Protein AF-A0A2W6MSL6-F1 (afdb_monomer_lite)

InterPro domains:
  IPR032774 WG containing repeat [PF14903] (29-53)
  IPR032774 WG containing repeat [PF14903] (94-129)
  IPR032774 WG containing repeat [PF14903] (130-149)
  IPR032774 WG containing repeat [PF14903] (200-225)

Structure (mmCIF, N/CA/C/O backbone):
data_AF-A0A2W6MSL6-F1
#
_entry.id   AF-A0A2W6MSL6-F1
#
loop_
_atom_site.group_PDB
_atom_site.id
_atom_site.type_symbol
_atom_site.label_atom_id
_atom_site.label_alt_id
_atom_site.label_comp_id
_atom_site.label_asym_id
_atom_site.label_entity_id
_atom_site.label_seq_id
_atom_site.pdbx_PDB_ins_code
_atom_site.Cartn_x
_atom_site.Cartn_y
_atom_site.Cartn_z
_atom_site.occupancy
_atom_site.B_iso_or_equiv
_atom_site.auth_seq_id
_atom_site.auth_comp_id
_atom_site.auth_asym_id
_atom_site.auth_atom_id
_atom_site.pdbx_PDB_model_num
ATOM 1 N N . MET A 1 1 ? 44.314 2.349 -48.828 1.00 38.53 1 MET A N 1
ATOM 2 C CA . MET A 1 1 ? 43.419 1.946 -47.722 1.00 38.53 1 MET A CA 1
ATOM 3 C C . MET A 1 1 ? 44.277 1.348 -46.620 1.00 38.53 1 MET A C 1
ATOM 5 O O . MET A 1 1 ? 44.877 0.304 -46.843 1.00 38.53 1 MET A O 1
ATOM 9 N N . LYS A 1 2 ? 44.428 2.028 -45.478 1.00 36.22 2 LYS A N 1
ATOM 10 C CA . LYS A 1 2 ? 44.975 1.387 -44.274 1.00 36.22 2 LYS A CA 1
ATOM 11 C C . LYS A 1 2 ? 43.852 0.509 -43.723 1.00 36.22 2 LYS A C 1
ATOM 13 O O . LYS A 1 2 ? 42.926 1.022 -43.120 1.00 36.22 2 LYS A O 1
ATOM 18 N N . ASN A 1 3 ? 43.886 -0.788 -44.016 1.00 45.38 3 ASN A N 1
ATOM 19 C CA . ASN A 1 3 ? 42.913 -1.739 -43.481 1.00 45.38 3 ASN A CA 1
ATOM 20 C C . ASN A 1 3 ? 43.287 -2.075 -42.035 1.00 45.38 3 ASN A C 1
ATOM 22 O O . ASN A 1 3 ? 43.918 -3.096 -41.766 1.00 45.38 3 ASN A O 1
ATOM 26 N N . THR A 1 4 ? 42.916 -1.217 -41.094 1.00 53.75 4 THR A N 1
ATOM 27 C CA . THR A 1 4 ? 42.919 -1.546 -39.668 1.00 53.75 4 THR A CA 1
ATOM 28 C C . THR A 1 4 ? 41.723 -2.458 -39.394 1.00 53.75 4 THR A C 1
ATOM 30 O O . THR A 1 4 ? 40.635 -2.005 -39.059 1.00 53.75 4 THR A O 1
ATOM 33 N N . LYS A 1 5 ? 41.898 -3.770 -39.604 1.00 57.94 5 LYS A N 1
ATOM 34 C CA . LYS A 1 5 ? 40.944 -4.780 -39.124 1.00 57.94 5 LYS A CA 1
ATOM 35 C C . LYS A 1 5 ? 41.207 -5.007 -37.636 1.00 57.94 5 LYS A C 1
ATOM 37 O O . LYS A 1 5 ? 42.288 -5.474 -37.283 1.00 57.94 5 LYS A O 1
ATOM 42 N N . LYS A 1 6 ? 40.236 -4.699 -36.775 1.00 65.94 6 LYS A N 1
ATOM 43 C CA . LYS A 1 6 ? 40.271 -5.083 -35.357 1.00 65.94 6 LYS A CA 1
ATOM 44 C C . LYS A 1 6 ? 39.304 -6.249 -35.163 1.00 65.94 6 LYS A C 1
ATOM 46 O O . LYS A 1 6 ? 38.121 -6.147 -35.484 1.00 65.94 6 LYS A O 1
ATOM 51 N N . GLU A 1 7 ? 39.830 -7.381 -34.707 1.00 63.12 7 GLU A N 1
ATOM 52 C CA . GLU A 1 7 ? 39.004 -8.528 -34.322 1.00 63.12 7 GLU A CA 1
ATOM 53 C C . GLU A 1 7 ? 38.168 -8.149 -33.097 1.00 63.12 7 GLU A C 1
ATOM 55 O O . GLU A 1 7 ? 38.680 -7.545 -32.150 1.00 63.12 7 GLU A O 1
ATOM 60 N N . LEU A 1 8 ? 36.876 -8.471 -33.136 1.00 60.91 8 LEU A N 1
ATOM 61 C CA . LEU A 1 8 ? 35.992 -8.347 -31.982 1.00 60.91 8 LEU A CA 1
ATOM 62 C C . LEU A 1 8 ? 36.130 -9.642 -31.174 1.00 60.91 8 LEU A C 1
ATOM 64 O O . LEU A 1 8 ? 35.838 -10.728 -31.681 1.00 60.91 8 LEU A O 1
ATOM 68 N N . ILE A 1 9 ? 36.682 -9.541 -29.962 1.00 53.41 9 ILE A N 1
ATOM 69 C CA . ILE A 1 9 ? 36.983 -10.698 -29.113 1.00 53.41 9 ILE A CA 1
ATOM 70 C C . ILE A 1 9 ? 35.791 -10.940 -28.191 1.00 53.41 9 ILE A C 1
ATOM 72 O O . ILE A 1 9 ? 35.601 -10.251 -27.193 1.00 53.41 9 ILE A O 1
ATOM 76 N N . PHE A 1 10 ? 35.021 -11.972 -28.515 1.00 54.78 10 PHE A N 1
ATOM 77 C CA . PHE A 1 10 ? 33.867 -12.406 -27.739 1.00 54.78 10 PHE A CA 1
ATOM 78 C C . PHE A 1 10 ? 34.301 -13.301 -26.569 1.00 54.78 10 PHE A C 1
ATOM 80 O O . PHE A 1 10 ? 34.868 -14.371 -26.792 1.00 54.78 10 PHE A O 1
ATOM 87 N N . THR A 1 11 ? 34.012 -12.915 -25.324 1.00 39.59 11 THR A N 1
ATOM 88 C CA . THR A 1 11 ? 34.187 -13.798 -24.162 1.00 39.59 11 THR A CA 1
ATOM 89 C C . THR A 1 11 ? 32.944 -14.681 -23.952 1.00 39.59 11 THR A C 1
ATOM 91 O O . THR A 1 11 ? 31.852 -14.200 -23.670 1.00 39.59 11 THR A O 1
ATOM 94 N N . ASP A 1 12 ? 33.165 -15.989 -24.116 1.00 37.84 12 ASP A N 1
ATOM 95 C CA . ASP A 1 12 ? 32.355 -17.170 -23.764 1.00 37.84 12 ASP A CA 1
ATOM 96 C C . ASP A 1 12 ? 31.084 -17.590 -24.549 1.00 37.84 12 ASP A C 1
ATOM 98 O O . ASP A 1 12 ? 29.952 -17.260 -24.220 1.00 37.84 12 ASP A O 1
ATOM 102 N N . ILE A 1 13 ? 31.322 -18.567 -25.444 1.00 43.16 13 ILE A N 1
ATOM 103 C CA . ILE A 1 13 ? 30.515 -19.775 -25.734 1.00 43.16 13 ILE A CA 1
ATOM 104 C C . ILE A 1 13 ? 29.205 -19.566 -26.542 1.00 43.16 13 ILE A C 1
ATOM 106 O O . ILE A 1 13 ? 28.184 -19.112 -26.039 1.00 43.16 13 ILE A O 1
ATOM 110 N N . LEU A 1 14 ? 29.236 -20.062 -27.798 1.00 42.94 14 LEU A N 1
ATOM 111 C CA . LEU A 1 14 ? 28.153 -20.233 -28.804 1.00 42.94 14 LEU A CA 1
ATOM 112 C C . LEU A 1 14 ? 27.998 -19.154 -29.902 1.00 42.94 14 LEU A C 1
ATOM 114 O O . LEU A 1 14 ? 26.934 -18.560 -30.088 1.00 42.94 14 LEU A O 1
ATOM 118 N N . ALA A 1 15 ? 29.027 -19.005 -30.739 1.00 50.75 15 ALA A N 1
ATOM 119 C CA . ALA A 1 15 ? 28.908 -19.043 -32.207 1.00 50.75 15 ALA A CA 1
ATOM 120 C C . ALA A 1 15 ? 30.323 -19.044 -32.807 1.00 50.75 15 ALA A C 1
ATOM 122 O O . ALA A 1 15 ? 31.031 -18.055 -32.675 1.00 50.75 15 ALA A O 1
ATOM 123 N N . GLY A 1 16 ? 30.742 -20.132 -33.459 1.00 58.69 16 GLY A N 1
ATOM 124 C CA . GLY A 1 16 ? 32.070 -20.273 -34.085 1.00 58.69 16 GLY A CA 1
ATOM 125 C C . GLY A 1 16 ? 32.264 -19.436 -35.355 1.00 58.69 16 GLY A C 1
ATOM 126 O O . GLY A 1 16 ? 32.791 -19.938 -36.337 1.00 58.69 16 GLY A O 1
ATOM 127 N N . VAL A 1 17 ? 31.766 -18.200 -35.369 1.00 64.06 17 VAL A N 1
ATOM 128 C CA . VAL A 1 17 ? 31.850 -17.261 -36.488 1.00 64.06 17 VAL A CA 1
ATOM 129 C C . VAL A 1 17 ? 32.470 -15.979 -35.956 1.00 64.06 17 VAL A C 1
ATOM 131 O O . VAL A 1 17 ? 31.874 -15.330 -35.094 1.00 64.06 17 VAL A O 1
ATOM 134 N N . LYS A 1 18 ? 33.643 -15.608 -36.473 1.00 69.88 18 LYS A N 1
ATOM 135 C CA . LYS A 1 18 ? 34.312 -14.364 -36.082 1.00 69.88 18 LYS A CA 1
ATOM 136 C C . LYS A 1 18 ? 33.720 -13.157 -36.802 1.00 69.88 18 LYS A C 1
ATOM 138 O O . LYS A 1 18 ? 33.275 -13.243 -37.952 1.00 69.88 18 LYS A O 1
ATOM 143 N N . TYR A 1 19 ? 33.753 -12.018 -36.123 1.00 73.75 19 TYR A N 1
ATOM 144 C CA . TYR A 1 19 ? 33.377 -10.723 -36.675 1.00 73.75 19 TYR A CA 1
ATOM 145 C C . TYR A 1 19 ? 34.531 -9.748 -36.485 1.00 73.75 19 TYR A C 1
ATOM 147 O O . TYR A 1 19 ? 35.275 -9.813 -35.506 1.00 73.75 19 TYR A O 1
ATOM 155 N N . PHE A 1 20 ? 34.670 -8.841 -37.439 1.00 75.25 20 PHE A N 1
ATOM 156 C CA . PHE A 1 20 ? 35.738 -7.858 -37.462 1.00 75.25 20 PHE A CA 1
ATOM 157 C C . PHE A 1 20 ? 35.138 -6.496 -37.751 1.00 75.25 20 PHE A C 1
ATOM 159 O O . PHE A 1 20 ? 34.255 -6.369 -38.608 1.00 75.25 20 PHE A O 1
ATOM 166 N N . THR A 1 21 ? 35.655 -5.476 -37.079 1.00 77.50 21 THR A N 1
ATOM 167 C CA . THR A 1 21 ? 35.431 -4.106 -37.523 1.00 77.50 21 THR A CA 1
ATOM 168 C C . THR A 1 21 ? 36.364 -3.804 -38.687 1.00 77.50 21 THR A C 1
ATOM 170 O O . THR A 1 21 ? 37.496 -4.297 -38.758 1.00 77.50 21 THR A O 1
ATOM 173 N N . PHE A 1 22 ? 35.878 -3.011 -39.633 1.00 81.50 22 PHE A N 1
ATOM 174 C CA . PHE A 1 22 ? 36.688 -2.464 -40.712 1.00 81.50 22 PHE A CA 1
ATOM 175 C C . PHE A 1 22 ? 36.356 -0.993 -40.901 1.00 81.50 22 PHE A C 1
ATOM 177 O O . PHE A 1 22 ? 35.220 -0.583 -40.680 1.00 81.50 22 PHE A O 1
ATOM 184 N N . GLU A 1 23 ? 37.348 -0.218 -41.313 1.00 84.56 23 GLU A N 1
ATOM 185 C CA . GLU A 1 23 ? 37.219 1.216 -41.542 1.00 84.56 23 GLU A CA 1
ATOM 186 C C . GLU A 1 23 ? 37.234 1.512 -43.048 1.00 84.56 23 GLU A C 1
ATOM 188 O O . GLU A 1 23 ? 38.083 1.000 -43.780 1.00 84.56 23 GLU A O 1
ATOM 193 N N . ASP A 1 24 ? 36.308 2.351 -43.510 1.00 83.94 24 ASP A N 1
ATOM 194 C CA . ASP A 1 24 ? 36.310 2.945 -44.846 1.00 83.94 24 ASP A CA 1
ATOM 195 C C . ASP A 1 24 ? 35.984 4.437 -44.728 1.00 83.94 24 ASP A C 1
ATOM 197 O O . ASP A 1 24 ? 34.962 4.821 -44.161 1.00 83.94 24 ASP A O 1
ATOM 201 N N . LYS A 1 25 ? 36.874 5.288 -45.251 1.00 86.69 25 LYS A N 1
ATOM 202 C CA . LYS A 1 25 ? 36.751 6.760 -45.224 1.00 86.69 25 LYS A CA 1
ATOM 203 C C . LYS A 1 25 ? 36.434 7.344 -43.833 1.00 86.69 25 LYS A C 1
ATOM 205 O O . LYS A 1 25 ? 35.653 8.285 -43.730 1.00 86.69 25 LYS A O 1
ATOM 210 N N . GLY A 1 26 ? 37.045 6.800 -42.778 1.00 80.75 26 GLY A N 1
ATOM 211 C CA . GLY A 1 26 ? 36.863 7.275 -41.401 1.00 80.75 26 GLY A CA 1
ATOM 212 C C . GLY A 1 26 ? 35.570 6.812 -40.727 1.00 80.75 26 GLY A C 1
ATOM 213 O O . GLY A 1 26 ? 35.306 7.220 -39.603 1.00 80.75 26 GLY A O 1
ATOM 214 N N . LYS A 1 27 ? 34.771 5.962 -41.385 1.00 79.62 27 LYS A N 1
ATOM 215 C CA . LYS A 1 27 ? 33.606 5.303 -40.789 1.00 79.62 27 LYS A CA 1
ATOM 216 C C . LYS A 1 27 ? 33.871 3.809 -40.639 1.00 79.62 27 LYS A C 1
ATOM 218 O O . LYS A 1 27 ? 34.529 3.190 -41.473 1.00 79.62 27 LYS A O 1
ATOM 223 N N . PHE A 1 28 ? 33.316 3.207 -39.602 1.00 79.75 28 PHE A N 1
ATOM 224 C CA . PHE A 1 28 ? 33.477 1.801 -39.281 1.00 79.75 28 PHE A CA 1
ATOM 225 C C . PHE A 1 28 ? 32.241 0.982 -39.650 1.00 79.75 28 PHE A C 1
ATOM 227 O O . PHE A 1 28 ? 31.101 1.420 -39.486 1.00 79.75 28 PHE A O 1
ATOM 234 N N . GLY A 1 29 ? 32.476 -0.228 -40.157 1.00 75.81 29 GLY A N 1
ATOM 235 C CA . GLY A 1 29 ? 31.478 -1.255 -40.443 1.00 75.81 29 GLY A CA 1
ATOM 236 C C . GLY A 1 29 ? 31.876 -2.601 -39.838 1.00 75.81 29 GLY A C 1
ATOM 237 O O . GLY A 1 29 ? 32.962 -2.747 -39.276 1.00 75.81 29 GLY A O 1
ATOM 238 N N . ILE A 1 30 ? 31.006 -3.605 -39.973 1.00 77.12 30 ILE A N 1
ATOM 239 C CA . ILE A 1 30 ? 31.271 -4.975 -39.508 1.00 77.12 30 ILE A CA 1
ATOM 240 C C . ILE A 1 30 ? 31.272 -5.931 -40.688 1.00 77.12 30 ILE A C 1
ATOM 242 O O . ILE A 1 30 ? 30.344 -5.941 -41.501 1.00 77.12 30 ILE A O 1
ATOM 246 N N . LEU A 1 31 ? 32.289 -6.782 -40.741 1.00 76.62 31 LEU A N 1
ATOM 247 C CA . LEU A 1 31 ? 32.348 -7.925 -41.638 1.00 76.62 31 LEU A CA 1
ATOM 248 C C . LEU A 1 31 ? 32.441 -9.227 -40.845 1.00 76.62 31 LEU A C 1
ATOM 250 O O . LEU A 1 31 ? 32.963 -9.276 -39.732 1.00 76.62 31 LEU A O 1
ATOM 254 N N . ARG A 1 32 ? 31.903 -10.285 -41.437 1.00 75.19 32 ARG A N 1
ATOM 255 C CA . ARG A 1 32 ? 32.046 -11.657 -40.958 1.00 75.19 32 ARG A CA 1
ATOM 256 C C . ARG A 1 32 ? 33.391 -12.231 -41.421 1.00 75.19 32 ARG A C 1
ATOM 258 O O . ARG A 1 32 ? 33.983 -11.722 -42.367 1.00 75.19 32 ARG A O 1
ATOM 265 N N . GLU A 1 33 ? 33.864 -13.291 -40.772 1.00 79.31 33 GLU A N 1
ATOM 266 C CA . GLU A 1 33 ? 35.108 -14.010 -41.102 1.00 79.31 33 GLU A CA 1
ATOM 267 C C . GLU A 1 33 ? 35.274 -14.376 -42.585 1.00 79.31 33 GLU A C 1
ATOM 269 O O . GLU A 1 33 ? 36.379 -14.326 -43.115 1.00 79.31 33 GLU A O 1
ATOM 274 N N . ASP A 1 34 ? 34.177 -14.638 -43.293 1.00 82.31 34 ASP A N 1
ATOM 275 C CA . ASP A 1 34 ? 34.160 -14.882 -44.740 1.00 82.31 34 ASP A CA 1
ATOM 276 C C . ASP A 1 34 ? 34.192 -13.594 -45.596 1.00 82.31 34 ASP A C 1
ATOM 278 O O . ASP A 1 34 ? 33.890 -13.622 -46.786 1.00 82.31 34 ASP A O 1
ATOM 282 N N . ASN A 1 35 ? 34.538 -12.451 -44.997 1.00 80.69 35 ASN A N 1
ATOM 283 C CA . ASN A 1 35 ? 34.531 -11.101 -45.571 1.00 80.69 35 ASN A CA 1
ATOM 284 C C . ASN A 1 35 ? 33.160 -10.592 -46.046 1.00 80.69 35 ASN A C 1
ATOM 286 O O . ASN A 1 35 ? 33.084 -9.553 -46.708 1.00 80.69 35 ASN A O 1
ATOM 290 N N . LYS A 1 36 ? 32.055 -11.255 -45.684 1.00 79.31 36 LYS A N 1
ATOM 291 C CA . LYS A 1 36 ? 30.721 -10.724 -45.967 1.00 79.31 36 LYS A CA 1
ATOM 292 C C . LYS A 1 36 ? 30.464 -9.493 -45.100 1.00 79.31 36 LYS A C 1
ATOM 294 O O . LYS A 1 36 ? 30.481 -9.583 -43.873 1.00 79.31 36 LYS A O 1
ATOM 299 N N . VAL A 1 37 ? 30.182 -8.356 -45.735 1.00 78.00 37 VAL A N 1
ATOM 300 C CA . VAL A 1 37 ? 29.773 -7.133 -45.033 1.00 78.00 37 VAL A CA 1
ATOM 301 C C . VAL A 1 37 ? 28.429 -7.385 -44.348 1.00 78.00 37 VAL A C 1
ATOM 303 O O . VAL A 1 37 ? 27.422 -7.650 -45.007 1.00 78.00 37 VAL A O 1
ATOM 306 N N . VAL A 1 38 ? 28.434 -7.318 -43.019 1.00 70.81 38 VAL A N 1
ATOM 307 C CA . VAL A 1 38 ? 27.250 -7.424 -42.156 1.00 70.81 38 VAL A CA 1
ATOM 308 C C . VAL A 1 38 ? 26.658 -6.034 -41.939 1.00 70.81 38 VAL A C 1
ATOM 310 O O . VAL A 1 38 ? 25.450 -5.848 -42.068 1.00 70.81 38 VAL A O 1
ATOM 313 N N . LEU A 1 39 ? 27.522 -5.047 -41.687 1.00 70.88 39 LEU A N 1
ATOM 314 C CA . LEU A 1 39 ? 27.173 -3.636 -41.563 1.00 70.88 39 LEU A CA 1
ATOM 315 C C . LEU A 1 39 ? 28.109 -2.793 -42.421 1.00 70.88 39 LEU A C 1
ATOM 317 O O . LEU A 1 39 ? 29.330 -2.928 -42.339 1.00 70.88 39 LEU A O 1
ATOM 321 N N . LYS A 1 40 ? 27.523 -1.924 -43.247 1.00 78.88 40 LYS A N 1
ATOM 322 C CA . LYS A 1 40 ? 28.274 -0.967 -44.065 1.00 78.88 40 LYS A CA 1
ATOM 323 C C . LYS A 1 40 ? 28.994 0.055 -43.168 1.00 78.88 40 LYS A C 1
ATOM 325 O O . LYS A 1 40 ? 28.481 0.346 -42.089 1.00 78.88 40 LYS A O 1
ATOM 330 N N . PRO A 1 41 ? 30.137 0.604 -43.611 1.00 78.44 41 PRO A N 1
ATOM 331 C CA . PRO A 1 41 ? 30.923 1.544 -42.827 1.00 78.44 41 PRO A CA 1
ATOM 332 C C . PRO A 1 41 ? 30.266 2.925 -42.817 1.00 78.44 41 PRO A C 1
ATOM 334 O O . PRO A 1 41 ? 30.468 3.729 -43.721 1.00 78.44 41 PRO A O 1
ATOM 337 N N . VAL A 1 42 ? 29.413 3.167 -41.822 1.00 78.88 42 VAL A N 1
ATOM 338 C CA . VAL A 1 42 ? 28.677 4.435 -41.649 1.00 78.88 42 VAL A CA 1
ATOM 339 C C . VAL A 1 42 ? 28.720 4.957 -40.209 1.00 78.88 42 VAL A C 1
ATOM 341 O O . VAL A 1 42 ? 28.117 5.985 -39.931 1.00 78.88 42 VAL A O 1
ATOM 344 N N . PHE A 1 43 ? 29.414 4.260 -39.306 1.00 71.75 43 PHE A N 1
ATOM 345 C CA . PHE A 1 43 ? 29.462 4.573 -37.876 1.00 71.75 43 PHE A CA 1
ATOM 346 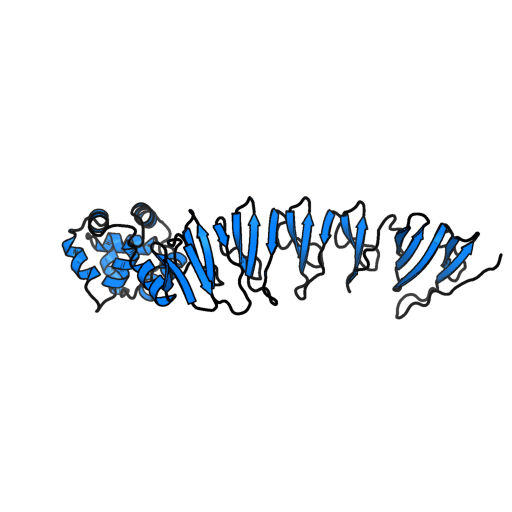C C . PHE A 1 43 ? 30.793 5.216 -37.490 1.00 71.75 43 PHE A C 1
ATOM 348 O O . PHE A 1 43 ? 31.820 4.887 -38.073 1.00 71.75 43 PHE A O 1
ATOM 355 N N . ASP A 1 44 ? 30.796 6.096 -36.499 1.00 73.19 44 ASP A N 1
ATOM 356 C CA . ASP A 1 44 ? 32.006 6.784 -36.036 1.00 73.19 44 ASP A CA 1
ATOM 357 C C . ASP A 1 44 ? 32.852 5.918 -35.111 1.00 73.19 44 ASP A C 1
ATOM 359 O O . ASP A 1 44 ? 34.079 5.964 -35.155 1.00 73.19 44 ASP A O 1
ATOM 363 N N . VAL A 1 45 ? 32.204 5.077 -34.303 1.00 72.50 45 VAL A N 1
ATOM 364 C CA . VAL A 1 45 ? 32.866 4.127 -33.402 1.00 72.50 45 VAL A CA 1
ATOM 365 C C . VAL A 1 45 ? 32.035 2.850 -33.313 1.00 72.50 45 VAL A C 1
ATOM 367 O O . VAL A 1 45 ? 30.808 2.909 -33.346 1.00 72.50 45 VAL A O 1
ATOM 370 N N . ILE A 1 46 ? 32.713 1.704 -33.190 1.00 69.06 46 ILE A N 1
ATOM 371 C CA . ILE A 1 46 ? 32.126 0.400 -32.855 1.00 69.06 46 ILE A CA 1
ATOM 372 C C . ILE A 1 46 ? 32.669 -0.044 -31.498 1.00 69.06 46 ILE A C 1
ATOM 374 O O . ILE A 1 46 ? 33.870 -0.301 -31.378 1.00 69.06 46 ILE A O 1
ATOM 378 N N . GLU A 1 47 ? 31.790 -0.192 -30.513 1.00 68.44 47 GLU A N 1
ATOM 379 C CA . GLU A 1 47 ? 32.097 -0.770 -29.206 1.00 68.44 47 GLU A CA 1
ATOM 380 C C . GLU A 1 47 ? 31.407 -2.135 -29.041 1.00 68.44 47 GLU A C 1
ATOM 382 O O . GLU A 1 47 ? 30.281 -2.368 -29.492 1.00 68.44 47 GLU A O 1
ATOM 387 N N . ASP A 1 48 ? 32.135 -3.081 -28.445 1.00 65.62 48 ASP A N 1
ATOM 388 C CA . ASP A 1 48 ? 31.693 -4.466 -28.264 1.00 65.62 48 ASP A CA 1
ATOM 389 C C . ASP A 1 48 ? 30.892 -4.597 -26.964 1.00 65.62 48 ASP A C 1
ATOM 391 O O . ASP A 1 48 ? 31.411 -4.309 -25.882 1.00 65.62 48 ASP A O 1
ATOM 395 N N . PHE A 1 49 ? 29.636 -5.046 -27.061 1.00 54.78 49 PHE A N 1
ATOM 396 C CA . PHE A 1 49 ? 28.760 -5.241 -25.911 1.00 54.78 49 PHE A CA 1
ATOM 397 C C . PHE A 1 49 ? 28.125 -6.635 -25.956 1.00 54.78 49 PHE A C 1
ATOM 399 O O . PHE A 1 49 ? 26.951 -6.808 -26.280 1.00 54.78 49 PHE A O 1
ATOM 406 N N . SER A 1 50 ? 28.890 -7.654 -25.556 1.00 56.50 50 SER A N 1
ATOM 407 C CA . SER A 1 50 ? 28.495 -9.074 -25.535 1.00 56.50 50 SER A CA 1
ATOM 408 C C . SER A 1 50 ? 28.260 -9.703 -26.922 1.00 56.50 50 SER A C 1
ATOM 410 O O . SER A 1 50 ? 27.977 -9.038 -27.908 1.00 56.50 50 SER A O 1
ATOM 412 N N . ILE A 1 51 ? 28.296 -11.039 -26.975 1.00 53.34 51 ILE A N 1
ATOM 413 C CA . ILE A 1 51 ? 28.356 -11.922 -28.168 1.00 53.34 51 ILE A CA 1
ATOM 414 C C . ILE A 1 51 ? 27.311 -11.638 -29.273 1.00 53.34 51 ILE A C 1
ATOM 416 O O . ILE A 1 51 ? 27.428 -12.138 -30.394 1.00 53.34 51 ILE A O 1
ATOM 420 N N . ASN A 1 52 ? 26.256 -10.874 -28.978 1.00 57.28 52 ASN A N 1
ATOM 421 C CA . ASN A 1 52 ? 25.127 -10.661 -29.882 1.00 57.28 52 ASN A CA 1
ATOM 422 C C . ASN A 1 52 ? 24.774 -9.197 -30.157 1.00 57.28 52 ASN A C 1
ATOM 424 O O . ASN A 1 52 ? 23.877 -8.998 -30.974 1.00 57.28 52 ASN A O 1
ATOM 428 N N . TYR A 1 53 ? 25.413 -8.215 -29.514 1.00 60.69 53 TYR A N 1
ATOM 429 C CA . TYR A 1 53 ? 25.102 -6.799 -29.713 1.00 60.69 53 TYR A CA 1
ATOM 430 C C . TYR A 1 53 ? 26.359 -5.972 -29.907 1.00 60.69 53 TYR A C 1
ATOM 432 O O . TYR A 1 53 ? 27.354 -6.134 -29.212 1.00 60.69 53 TYR A O 1
ATOM 440 N N . PHE A 1 54 ? 26.260 -5.041 -30.841 1.00 63.59 54 PHE A N 1
ATOM 441 C CA . PHE A 1 54 ? 27.255 -4.007 -31.040 1.00 63.59 54 PHE A CA 1
ATOM 442 C C . PHE A 1 54 ? 26.614 -2.665 -30.721 1.00 63.59 54 PHE A C 1
ATOM 444 O O . PHE A 1 54 ? 25.458 -2.443 -31.103 1.00 63.59 54 PHE A O 1
ATOM 451 N N . GLU A 1 55 ? 27.357 -1.822 -30.017 1.00 63.22 55 GLU A N 1
ATOM 452 C CA . GLU A 1 55 ? 27.008 -0.436 -29.751 1.00 63.22 55 GLU A CA 1
ATOM 453 C C . GLU A 1 55 ? 27.834 0.449 -30.680 1.00 63.22 55 GLU A C 1
ATOM 455 O O . GLU A 1 55 ? 29.033 0.240 -30.864 1.00 63.22 55 GLU A O 1
ATOM 460 N N . PHE A 1 56 ? 27.187 1.425 -31.302 1.00 69.88 56 PHE A N 1
ATOM 461 C CA . PHE A 1 56 ? 27.860 2.327 -32.222 1.00 69.88 56 PHE A CA 1
ATOM 462 C C . PHE A 1 56 ? 27.432 3.745 -31.987 1.00 69.88 56 PHE A C 1
ATOM 464 O O . PHE A 1 56 ? 26.246 3.974 -31.770 1.00 69.88 56 PHE A O 1
ATOM 471 N N . ASN A 1 57 ? 28.379 4.660 -32.137 1.00 63.59 57 ASN A N 1
ATOM 472 C CA . ASN A 1 57 ? 28.114 6.085 -32.137 1.00 63.59 57 ASN A CA 1
ATOM 473 C C . ASN A 1 57 ? 28.083 6.613 -33.582 1.00 63.59 57 ASN A C 1
ATOM 475 O O . ASN A 1 57 ? 28.869 6.153 -34.418 1.00 63.59 57 ASN A O 1
ATOM 479 N N . ASN A 1 58 ? 27.184 7.547 -33.883 1.00 60.91 58 ASN A N 1
ATOM 480 C CA . ASN A 1 58 ? 27.156 8.304 -35.138 1.00 60.91 58 ASN A CA 1
ATOM 481 C C . ASN A 1 58 ? 27.454 9.797 -34.870 1.00 60.91 58 ASN A C 1
ATOM 483 O O . ASN A 1 58 ? 27.516 10.225 -33.719 1.00 60.91 58 ASN A O 1
ATOM 487 N N . ASP A 1 59 ? 27.601 10.602 -35.927 1.00 58.09 59 ASP A N 1
ATOM 488 C CA . ASP A 1 59 ? 27.857 12.053 -35.846 1.00 58.09 59 ASP A CA 1
ATOM 489 C C . ASP A 1 59 ? 26.824 12.822 -34.982 1.00 58.09 59 ASP A C 1
ATOM 491 O O . ASP A 1 59 ? 27.090 13.942 -34.546 1.00 58.09 59 ASP A O 1
ATOM 495 N N . GLU A 1 60 ? 25.660 12.222 -34.702 1.00 57.53 60 GLU A N 1
ATOM 496 C CA . GLU A 1 60 ? 24.571 12.766 -33.878 1.00 57.53 60 GLU A CA 1
ATOM 497 C C . GLU A 1 60 ? 24.599 12.290 -32.407 1.00 57.53 60 GLU A C 1
ATOM 499 O O . GLU A 1 60 ? 23.666 12.565 -31.652 1.00 57.53 60 GLU A O 1
ATOM 504 N N . GLN A 1 61 ? 25.669 11.620 -31.960 1.00 53.16 61 GLN A N 1
ATOM 505 C CA . GLN A 1 61 ? 25.797 11.043 -30.610 1.00 53.16 61 GLN A CA 1
ATOM 506 C C . GLN A 1 61 ? 24.750 9.958 -30.281 1.00 53.16 61 GLN A C 1
ATOM 508 O O . GLN A 1 61 ? 24.387 9.749 -29.118 1.00 53.16 61 GLN A O 1
ATOM 513 N N . GLU A 1 62 ? 24.227 9.262 -31.292 1.00 52.62 62 GLU A N 1
ATOM 514 C CA . GLU A 1 62 ? 23.220 8.221 -31.106 1.00 52.62 62 GLU A CA 1
ATOM 515 C C . GLU A 1 62 ? 23.849 6.833 -30.956 1.00 52.62 62 GLU A C 1
ATOM 517 O O . GLU A 1 62 ? 24.539 6.349 -31.850 1.00 52.62 62 GLU A O 1
ATOM 522 N N . HIS A 1 63 ? 23.545 6.162 -29.843 1.00 56.94 63 HIS A N 1
ATOM 523 C CA . HIS A 1 63 ? 23.994 4.800 -29.554 1.00 56.94 63 HIS A CA 1
ATOM 524 C C . HIS A 1 63 ? 23.018 3.771 -30.143 1.00 56.94 63 HIS A C 1
ATOM 526 O O . HIS A 1 63 ? 21.886 3.677 -29.677 1.00 56.94 63 HIS A O 1
ATOM 532 N N . LEU A 1 64 ? 23.421 2.998 -31.156 1.00 56.66 64 LEU A N 1
ATOM 533 C CA . LEU A 1 64 ? 22.553 2.034 -31.860 1.00 56.66 64 LEU A CA 1
ATOM 534 C C . LEU A 1 64 ? 22.919 0.574 -31.562 1.00 56.66 64 LEU A C 1
ATOM 536 O O . LEU A 1 64 ? 24.086 0.206 -31.634 1.00 56.66 64 LEU A O 1
ATOM 540 N N . PHE A 1 65 ? 21.907 -0.272 -31.332 1.00 61.03 65 PHE A N 1
ATOM 541 C CA . PHE A 1 65 ? 22.068 -1.720 -31.147 1.00 61.03 65 PHE A CA 1
ATOM 542 C C . PHE A 1 65 ? 21.790 -2.539 -32.404 1.00 61.03 65 PHE A C 1
ATOM 544 O O . PHE A 1 65 ? 20.662 -2.560 -32.893 1.00 61.03 65 PHE A O 1
ATOM 551 N N . VAL A 1 66 ? 22.756 -3.346 -32.850 1.00 59.34 66 VAL A N 1
ATOM 552 C CA . VAL A 1 66 ? 22.520 -4.328 -33.925 1.00 59.34 66 VAL A CA 1
ATOM 553 C C . VAL A 1 66 ? 22.697 -5.751 -33.413 1.00 59.34 66 VAL A C 1
ATOM 555 O O . VAL A 1 66 ? 23.775 -6.116 -32.950 1.00 59.34 66 VAL A O 1
ATOM 558 N N . ASN A 1 67 ? 21.645 -6.568 -33.541 1.00 62.59 67 ASN A N 1
ATOM 559 C CA . ASN A 1 67 ? 21.721 -8.002 -33.277 1.00 62.59 67 ASN A CA 1
ATOM 560 C C . ASN A 1 67 ? 22.171 -8.755 -34.537 1.00 62.59 67 ASN A C 1
ATOM 562 O O . ASN A 1 67 ? 21.630 -8.518 -35.618 1.00 62.59 67 ASN A O 1
ATOM 566 N N . LYS A 1 68 ? 23.075 -9.736 -34.398 1.00 57.25 68 LYS A N 1
ATOM 567 C CA . LYS A 1 68 ? 23.558 -10.586 -35.510 1.00 57.25 68 LYS A CA 1
ATOM 568 C C . LYS A 1 68 ? 22.450 -11.258 -36.339 1.00 57.25 68 LYS A C 1
ATOM 570 O O . LYS A 1 68 ? 22.678 -11.608 -37.493 1.00 57.25 68 LYS A O 1
ATOM 575 N N . HIS A 1 69 ? 21.260 -11.435 -35.757 1.00 53.50 69 HIS A N 1
ATOM 576 C CA . HIS A 1 69 ? 20.103 -12.079 -36.389 1.00 53.50 69 HIS A CA 1
ATOM 577 C C . HIS A 1 69 ? 18.980 -11.114 -36.784 1.00 53.50 69 HIS A C 1
ATOM 579 O O . HIS A 1 69 ? 18.074 -11.515 -37.516 1.00 53.50 69 HIS A O 1
ATOM 585 N N . LYS A 1 70 ? 18.992 -9.864 -36.297 1.00 57.38 70 LYS A N 1
ATOM 586 C CA . LYS A 1 70 ? 17.925 -8.877 -36.532 1.00 57.38 70 LYS A CA 1
ATOM 587 C C . LYS A 1 70 ? 18.473 -7.448 -36.541 1.00 57.38 70 LYS A C 1
ATOM 589 O O . LYS A 1 70 ? 19.030 -6.975 -35.555 1.00 57.38 70 LYS A O 1
ATOM 594 N N . ASN A 1 71 ? 18.188 -6.726 -37.624 1.00 54.97 71 ASN A N 1
ATOM 595 C CA . ASN A 1 71 ? 18.395 -5.280 -37.707 1.00 54.97 71 ASN A CA 1
ATOM 596 C C . ASN A 1 71 ? 17.327 -4.551 -36.876 1.00 54.97 71 ASN A C 1
ATOM 598 O O . ASN A 1 71 ? 16.295 -4.140 -37.409 1.00 54.97 71 ASN A O 1
ATOM 602 N N . LEU A 1 72 ? 17.555 -4.407 -35.573 1.00 56.53 72 LEU A N 1
ATOM 603 C CA . LEU A 1 72 ? 16.766 -3.516 -34.726 1.00 56.53 72 LEU A CA 1
ATOM 604 C C . LEU A 1 72 ? 17.293 -2.092 -34.911 1.00 56.53 72 LEU A C 1
ATOM 606 O O . LEU A 1 72 ? 18.316 -1.722 -34.357 1.00 56.53 72 LEU A O 1
ATOM 610 N N . LYS A 1 73 ? 16.633 -1.299 -35.753 1.00 57.19 73 LYS A N 1
ATOM 611 C CA . LYS A 1 73 ? 17.038 0.093 -35.989 1.00 57.19 73 LYS A CA 1
ATOM 612 C C . LYS A 1 73 ? 16.480 1.004 -34.889 1.00 57.19 73 LYS A C 1
ATOM 614 O O . LYS A 1 73 ? 15.357 0.789 -34.435 1.00 57.19 73 LYS A O 1
ATOM 619 N N . ASN A 1 74 ? 17.244 2.034 -34.524 1.00 58.59 74 ASN A N 1
ATOM 620 C CA . ASN A 1 74 ? 16.830 3.165 -33.678 1.00 58.59 74 ASN A CA 1
ATOM 621 C C . ASN A 1 74 ? 16.555 2.825 -32.199 1.00 58.59 74 ASN A C 1
ATOM 623 O O . ASN A 1 74 ? 15.724 3.468 -31.558 1.00 58.59 74 ASN A O 1
ATOM 627 N N . LEU A 1 75 ? 17.221 1.804 -31.648 1.00 60.78 75 LEU A N 1
ATOM 628 C CA . LEU A 1 75 ? 17.173 1.520 -30.211 1.00 60.78 75 LEU A CA 1
ATOM 629 C C . LEU A 1 75 ? 18.378 2.156 -29.517 1.00 60.78 75 LEU A C 1
ATOM 631 O O . LEU A 1 75 ? 19.504 1.769 -29.812 1.00 60.78 75 LEU A O 1
ATOM 635 N N . TYR A 1 76 ? 18.116 3.067 -28.582 1.00 62.88 76 TYR A N 1
ATOM 636 C CA . TYR A 1 76 ? 19.134 3.788 -27.818 1.00 62.88 76 TYR A CA 1
ATOM 637 C C . TYR A 1 76 ? 19.470 3.050 -26.526 1.00 62.88 76 TYR A C 1
ATOM 639 O O . TYR A 1 76 ? 18.562 2.748 -25.747 1.00 62.88 76 TYR A O 1
ATOM 647 N N . TYR A 1 77 ? 20.748 2.769 -26.270 1.00 64.38 77 TYR A N 1
ATOM 648 C CA . TYR A 1 77 ? 21.167 2.201 -24.989 1.00 64.38 77 TYR A CA 1
ATOM 649 C C . TYR A 1 77 ? 21.158 3.238 -23.872 1.00 64.38 77 TYR A C 1
ATOM 651 O O . TYR A 1 77 ? 21.493 4.398 -24.074 1.00 64.38 77 TYR A O 1
ATOM 659 N N . GLU A 1 78 ? 20.808 2.794 -22.670 1.00 63.56 78 GLU A N 1
ATOM 660 C CA . GLU A 1 78 ? 20.775 3.628 -21.463 1.00 63.56 78 GLU A CA 1
ATOM 661 C C . GLU A 1 78 ? 21.776 3.136 -20.405 1.00 63.56 78 GLU A C 1
ATOM 663 O O . GLU A 1 78 ? 21.608 3.381 -19.210 1.00 63.56 78 GLU A O 1
ATOM 668 N N . GLY A 1 79 ? 22.793 2.364 -20.809 1.00 62.38 79 GLY A N 1
ATOM 669 C CA . GLY A 1 79 ? 23.844 1.897 -19.898 1.00 62.38 79 GLY A CA 1
ATOM 670 C C . GLY A 1 79 ? 23.405 0.816 -18.900 1.00 62.38 79 GLY A C 1
ATOM 671 O O . GLY A 1 79 ? 24.184 0.446 -18.024 1.00 62.38 79 GLY A O 1
ATOM 672 N N . LYS A 1 80 ? 22.164 0.309 -18.989 1.00 72.81 80 LYS A N 1
ATOM 673 C CA . LYS A 1 80 ? 21.612 -0.692 -18.060 1.00 72.81 80 LYS A CA 1
ATOM 674 C C . LYS A 1 80 ? 21.342 -2.028 -18.743 1.00 72.81 80 LYS A C 1
ATOM 676 O O . LYS A 1 80 ? 20.424 -2.157 -19.555 1.00 72.81 80 LYS A O 1
ATOM 681 N N . SER A 1 81 ? 22.079 -3.048 -18.324 1.00 77.12 81 SER A N 1
ATOM 682 C CA . SER A 1 81 ? 21.870 -4.440 -18.708 1.00 77.12 81 SER A CA 1
ATOM 683 C C . SER A 1 81 ? 21.352 -5.268 -17.529 1.00 77.12 81 SER A C 1
ATOM 685 O O . SER A 1 81 ? 21.628 -4.998 -16.359 1.00 77.12 81 SER A O 1
ATOM 687 N N . TYR A 1 82 ? 20.571 -6.294 -17.847 1.00 82.50 82 TYR A N 1
ATOM 688 C CA . TYR A 1 82 ? 20.106 -7.317 -16.920 1.00 82.50 82 TYR A CA 1
ATOM 689 C C . TYR A 1 82 ? 20.491 -8.687 -17.475 1.00 82.50 82 TYR A C 1
ATOM 691 O O . TYR A 1 82 ? 20.645 -8.858 -18.681 1.00 82.50 82 TYR A O 1
ATOM 699 N N . ASN A 1 83 ? 20.555 -9.711 -16.624 1.00 80.94 83 ASN A N 1
ATOM 700 C CA . ASN A 1 83 ? 20.855 -11.082 -17.060 1.00 80.94 83 ASN A CA 1
ATOM 701 C C . ASN A 1 83 ? 19.821 -11.689 -18.034 1.00 80.94 83 ASN A C 1
ATOM 703 O O . ASN A 1 83 ? 20.032 -12.789 -18.535 1.00 80.94 83 ASN A O 1
ATOM 707 N N . PHE A 1 84 ? 18.700 -11.006 -18.275 1.00 81.50 84 PHE A N 1
ATOM 708 C CA . PHE A 1 84 ? 17.646 -11.426 -19.194 1.00 81.50 84 PHE A CA 1
ATOM 709 C C . PHE A 1 84 ? 17.467 -10.482 -20.392 1.00 81.50 84 PHE A C 1
ATOM 711 O O . PHE A 1 84 ? 16.669 -10.790 -21.274 1.00 81.50 84 PHE A O 1
ATOM 718 N N . GLY A 1 85 ? 18.169 -9.348 -20.446 1.00 82.56 85 GLY A N 1
ATOM 719 C CA . GLY A 1 85 ? 18.003 -8.394 -21.536 1.00 82.56 85 GLY A CA 1
ATOM 720 C C . GLY A 1 85 ? 18.621 -7.024 -21.289 1.00 82.56 85 GLY A C 1
ATOM 721 O O . GLY A 1 85 ? 19.111 -6.723 -20.202 1.00 82.56 85 GLY A O 1
ATOM 722 N N . LEU A 1 86 ? 18.573 -6.182 -22.314 1.00 82.56 86 LEU A N 1
ATOM 723 C CA . LEU A 1 86 ? 19.138 -4.834 -22.322 1.00 82.56 86 LEU A CA 1
ATOM 724 C C . LEU A 1 86 ? 18.019 -3.792 -22.256 1.00 82.56 86 LEU A C 1
ATOM 726 O O . LEU A 1 86 ? 17.036 -3.898 -22.997 1.00 82.56 86 LEU A O 1
ATOM 730 N N . LEU A 1 87 ? 18.162 -2.794 -21.377 1.00 84.44 87 LEU A N 1
ATOM 731 C CA . LEU A 1 87 ? 17.283 -1.626 -21.358 1.00 84.44 87 LEU A CA 1
ATOM 732 C C . LEU A 1 87 ? 17.593 -0.763 -22.580 1.00 84.44 87 LEU A C 1
ATOM 734 O O . LEU A 1 87 ? 18.736 -0.360 -22.778 1.00 84.44 87 LEU A O 1
ATOM 738 N N . PHE A 1 88 ? 16.571 -0.445 -23.364 1.00 82.69 88 PHE A N 1
ATOM 739 C CA . PHE A 1 88 ? 16.696 0.460 -24.498 1.00 82.69 88 PHE A CA 1
ATOM 740 C C . PHE A 1 88 ? 15.622 1.544 -24.447 1.00 82.69 88 PHE A C 1
ATOM 742 O O . PHE A 1 88 ? 14.570 1.379 -23.821 1.00 82.69 88 PHE A O 1
ATOM 749 N N . ARG A 1 89 ? 15.866 2.639 -25.157 1.00 82.12 89 ARG A N 1
ATOM 750 C CA . ARG A 1 89 ? 14.924 3.727 -25.384 1.00 82.12 89 ARG A CA 1
ATOM 751 C C . ARG A 1 89 ? 14.585 3.804 -26.872 1.00 82.12 89 ARG A C 1
ATOM 753 O O . ARG A 1 89 ? 15.440 3.588 -27.719 1.00 82.12 89 ARG A O 1
ATOM 760 N N . LEU A 1 90 ? 13.328 4.082 -27.194 1.00 80.56 90 LEU A N 1
ATOM 761 C CA . LEU A 1 90 ? 12.817 4.331 -28.543 1.00 80.56 90 LEU A CA 1
ATOM 762 C C . LEU A 1 90 ? 11.742 5.413 -28.433 1.00 80.56 90 LEU A C 1
ATOM 764 O O . LEU A 1 90 ? 10.828 5.275 -27.621 1.00 80.56 90 LEU A O 1
ATOM 768 N N . ASN A 1 91 ? 11.840 6.490 -29.218 1.00 84.56 91 ASN A N 1
ATOM 769 C CA . ASN A 1 91 ? 10.895 7.619 -29.182 1.00 84.56 91 ASN A CA 1
ATOM 770 C C . ASN A 1 91 ? 10.638 8.145 -27.751 1.00 84.56 91 ASN A C 1
ATOM 772 O O . ASN A 1 91 ? 9.493 8.327 -27.334 1.00 84.56 91 ASN A O 1
ATOM 776 N N . SER A 1 92 ? 11.709 8.317 -26.967 1.00 85.94 92 SER A N 1
ATOM 777 C CA . SER A 1 92 ? 11.660 8.757 -25.559 1.00 85.94 92 SER A CA 1
ATOM 778 C C . SER A 1 92 ? 10.901 7.825 -24.601 1.00 85.94 92 SER A C 1
ATOM 780 O O . SER A 1 92 ? 10.504 8.234 -23.506 1.00 85.94 92 SER A O 1
ATOM 782 N N . LYS A 1 93 ? 10.691 6.562 -24.988 1.00 91.06 93 LYS A N 1
ATOM 783 C CA . LYS A 1 93 ? 10.071 5.529 -24.155 1.00 91.06 93 LYS A CA 1
ATOM 784 C C . LYS A 1 93 ? 11.009 4.338 -23.971 1.00 91.06 93 LYS A C 1
ATOM 786 O O . LYS A 1 93 ? 11.714 3.948 -24.892 1.00 91.06 93 LYS A O 1
ATOM 791 N N . PHE A 1 94 ? 10.994 3.746 -22.787 1.00 91.19 94 PHE A N 1
ATOM 792 C CA . PHE A 1 94 ? 11.891 2.680 -22.356 1.00 91.19 94 PHE A CA 1
ATOM 793 C C . PHE A 1 94 ? 11.253 1.304 -22.508 1.00 91.19 94 PHE A C 1
ATOM 795 O O . PHE A 1 94 ? 10.088 1.116 -22.137 1.00 91.19 94 PHE A O 1
ATOM 802 N N . GLY A 1 95 ? 12.036 0.349 -23.006 1.00 91.88 95 GLY A N 1
ATOM 803 C CA . GLY A 1 95 ? 11.701 -1.065 -23.148 1.00 91.88 95 GLY A CA 1
ATOM 804 C C . GLY A 1 95 ? 12.899 -1.965 -22.836 1.00 91.88 95 GLY A C 1
ATOM 805 O O . GLY A 1 95 ? 13.988 -1.486 -22.531 1.00 91.88 95 GLY A O 1
ATOM 806 N N . ILE A 1 96 ? 12.696 -3.281 -22.897 1.00 88.94 96 ILE A N 1
ATOM 807 C CA . ILE A 1 96 ? 13.756 -4.279 -22.698 1.00 88.94 96 ILE A CA 1
ATOM 808 C C . ILE A 1 96 ? 13.712 -5.295 -23.825 1.00 88.94 96 ILE A C 1
ATOM 810 O O . ILE A 1 96 ? 12.643 -5.811 -24.160 1.00 88.94 96 ILE A O 1
ATOM 814 N N . VAL A 1 97 ? 14.876 -5.588 -24.393 1.00 84.75 97 VAL A N 1
ATOM 815 C CA . VAL A 1 97 ? 15.067 -6.592 -25.440 1.00 84.75 97 VAL A CA 1
ATOM 816 C C . VAL A 1 97 ? 15.905 -7.750 -24.898 1.00 84.75 97 VAL A C 1
ATOM 818 O O . VAL A 1 97 ? 16.852 -7.529 -24.148 1.00 84.75 97 VAL A O 1
ATOM 821 N N . ASP A 1 98 ? 15.547 -8.986 -25.241 1.00 81.38 98 ASP A N 1
ATOM 822 C CA . ASP A 1 98 ? 16.335 -10.171 -24.897 1.00 81.38 98 ASP A CA 1
ATOM 823 C C . ASP A 1 98 ? 17.647 -10.223 -25.698 1.00 81.38 98 ASP A C 1
ATOM 825 O O . ASP A 1 98 ? 17.877 -9.437 -26.620 1.00 81.38 98 ASP A O 1
ATOM 829 N N . PHE A 1 99 ? 18.510 -11.201 -25.415 1.00 73.69 99 PHE A N 1
ATOM 830 C CA . PHE A 1 99 ? 19.782 -11.295 -26.134 1.00 73.69 99 PHE A CA 1
ATOM 831 C C . PHE A 1 99 ? 19.671 -11.763 -27.606 1.00 73.69 99 PHE A C 1
ATOM 833 O O . PHE A 1 99 ? 20.665 -11.811 -28.332 1.00 73.69 99 PHE A O 1
ATOM 840 N N . LYS A 1 100 ? 18.463 -12.115 -28.061 1.00 70.38 100 LYS A N 1
ATOM 841 C CA . LYS A 1 100 ? 18.132 -12.562 -29.424 1.00 70.38 100 LYS A CA 1
ATOM 842 C C . LYS A 1 100 ? 17.421 -11.475 -30.247 1.00 70.38 100 LYS A C 1
ATOM 844 O O . LYS A 1 100 ? 17.047 -11.729 -31.392 1.00 70.38 100 LYS A O 1
ATOM 849 N N . GLY A 1 101 ? 17.211 -10.286 -29.685 1.00 69.56 101 GLY A N 1
ATOM 850 C CA . GLY A 1 101 ? 16.542 -9.173 -30.354 1.00 69.56 101 GLY A CA 1
ATOM 851 C C . GLY A 1 101 ? 15.017 -9.200 -30.239 1.00 69.56 101 GLY A C 1
ATOM 852 O O . GLY A 1 101 ? 14.332 -8.518 -30.999 1.00 69.56 101 GLY A O 1
ATOM 853 N N . ASN A 1 102 ? 14.451 -10.003 -29.339 1.00 80.56 102 ASN A N 1
ATOM 854 C CA . ASN A 1 102 ? 13.015 -10.022 -29.085 1.00 80.56 102 ASN A CA 1
ATOM 855 C C . ASN A 1 102 ? 12.670 -9.037 -27.970 1.00 80.56 102 ASN A C 1
ATOM 857 O O . ASN A 1 102 ? 13.267 -9.055 -26.897 1.00 80.56 102 ASN A O 1
ATOM 861 N N . VAL A 1 103 ? 11.680 -8.183 -28.214 1.00 85.62 103 VAL A N 1
ATOM 862 C CA . VAL A 1 103 ? 11.198 -7.229 -27.212 1.00 85.62 103 VAL A CA 1
ATOM 863 C C . VAL A 1 103 ? 10.485 -7.994 -26.092 1.00 85.62 103 VAL A C 1
ATOM 865 O O . VAL A 1 103 ? 9.410 -8.546 -26.315 1.00 85.62 103 VAL A O 1
ATOM 868 N N . ILE A 1 104 ? 11.074 -8.004 -24.895 1.00 92.69 104 ILE A N 1
ATOM 869 C CA . ILE A 1 104 ? 10.460 -8.529 -23.666 1.00 92.69 104 ILE A CA 1
ATOM 870 C C . ILE A 1 104 ? 9.487 -7.488 -23.112 1.00 92.69 104 ILE A C 1
ATOM 872 O O . ILE A 1 104 ? 8.328 -7.785 -22.839 1.00 92.69 104 ILE A O 1
ATOM 876 N N . ILE A 1 105 ? 9.954 -6.244 -22.980 1.00 95.44 105 ILE A N 1
ATOM 877 C CA . ILE A 1 105 ? 9.170 -5.123 -22.458 1.00 95.44 105 ILE A CA 1
ATOM 878 C C . ILE A 1 105 ? 9.066 -4.072 -23.551 1.00 95.44 105 ILE A C 1
ATOM 880 O O . ILE A 1 105 ? 10.075 -3.545 -24.017 1.00 95.44 105 ILE A O 1
ATOM 884 N N . LYS A 1 106 ? 7.836 -3.763 -23.969 1.00 93.69 106 LYS A N 1
ATOM 885 C CA . LYS A 1 106 ? 7.585 -2.777 -25.026 1.00 93.69 106 LYS A CA 1
ATOM 886 C C . LYS A 1 106 ? 8.031 -1.372 -24.591 1.00 93.69 106 LYS A C 1
ATOM 888 O O . LYS A 1 106 ? 7.807 -1.021 -23.430 1.00 93.69 106 LYS A O 1
ATOM 893 N N . PRO A 1 107 ? 8.573 -0.549 -25.509 1.00 91.94 107 PRO A N 1
ATOM 894 C CA . PRO A 1 107 ? 8.992 0.816 -25.223 1.00 91.94 107 PRO A CA 1
ATOM 895 C C . PRO A 1 107 ? 7.786 1.753 -25.110 1.00 91.94 107 PRO A C 1
ATOM 897 O O . PRO A 1 107 ? 7.499 2.544 -26.001 1.00 91.94 107 PRO A O 1
ATOM 900 N N . ILE A 1 108 ? 7.024 1.621 -24.025 1.00 95.88 108 ILE A N 1
ATOM 901 C CA . ILE A 1 108 ? 5.812 2.418 -23.760 1.00 95.88 108 ILE A CA 1
ATOM 902 C C . ILE A 1 108 ? 5.910 3.239 -22.470 1.00 95.88 108 ILE A C 1
ATOM 904 O O . ILE A 1 108 ? 5.035 4.060 -22.191 1.00 95.88 108 ILE A O 1
ATOM 908 N N . TYR A 1 109 ? 6.964 3.030 -21.685 1.00 97.00 109 TYR A N 1
ATOM 909 C CA . TYR A 1 109 ? 7.166 3.662 -20.386 1.00 97.00 109 TYR A CA 1
ATOM 910 C C . TYR A 1 109 ? 8.038 4.901 -20.530 1.00 97.00 109 TYR A C 1
ATOM 912 O O . TYR A 1 109 ? 9.028 4.872 -21.243 1.00 97.00 109 TYR A O 1
ATOM 920 N N . THR A 1 110 ? 7.721 5.993 -19.842 1.00 96.31 110 THR A N 1
ATOM 921 C CA . THR A 1 110 ? 8.626 7.157 -19.771 1.00 96.31 110 THR A CA 1
ATOM 922 C C . THR A 1 110 ? 9.765 6.938 -18.781 1.00 96.31 110 THR A C 1
ATOM 924 O O . THR A 1 110 ? 10.704 7.722 -18.753 1.00 96.31 110 THR A O 1
ATOM 927 N N . TYR A 1 111 ? 9.672 5.901 -17.945 1.00 95.38 111 TYR A N 1
ATOM 928 C CA . TYR A 1 111 ? 10.706 5.526 -16.991 1.00 95.38 111 TYR A CA 1
ATOM 929 C C . TYR A 1 111 ? 10.543 4.063 -16.568 1.00 95.38 111 TYR A C 1
ATOM 931 O O . TYR A 1 111 ? 9.421 3.635 -16.284 1.00 95.38 111 TYR A O 1
ATOM 939 N N . ILE A 1 112 ? 11.655 3.329 -16.477 1.00 96.12 112 ILE A N 1
ATOM 940 C CA . ILE A 1 112 ? 11.744 1.999 -15.858 1.00 96.12 112 ILE A CA 1
ATOM 941 C C . ILE A 1 112 ? 12.890 2.046 -14.840 1.00 96.12 112 ILE A C 1
ATOM 943 O O . ILE A 1 112 ? 14.045 2.277 -15.202 1.00 96.12 112 ILE A O 1
ATOM 947 N N . HIS A 1 113 ? 12.577 1.850 -13.560 1.00 94.94 113 HIS A N 1
ATOM 948 C CA . HIS A 1 113 ? 13.592 1.700 -12.521 1.00 94.94 113 HIS A CA 1
ATOM 949 C C . HIS A 1 113 ? 14.254 0.316 -12.613 1.00 94.94 113 HIS A C 1
ATOM 951 O O . HIS A 1 113 ? 13.680 -0.628 -13.150 1.00 94.94 113 HIS A O 1
ATOM 957 N N . SER A 1 114 ? 15.448 0.165 -12.039 1.00 92.88 114 SER A N 1
ATOM 958 C CA . SER A 1 114 ? 16.085 -1.146 -11.886 1.00 92.88 114 SER A CA 1
ATOM 959 C C . SER A 1 114 ? 15.181 -2.139 -11.154 1.00 92.88 114 SER A C 1
ATOM 961 O O . SER A 1 114 ? 14.532 -1.772 -10.170 1.00 92.88 114 SER A O 1
ATOM 963 N N . PHE A 1 115 ? 15.182 -3.389 -11.624 1.00 93.25 115 PHE A N 1
ATOM 964 C CA . PHE A 1 115 ? 14.481 -4.494 -10.975 1.00 93.25 115 PHE A CA 1
ATOM 965 C C . PHE A 1 115 ? 15.084 -4.779 -9.599 1.00 93.25 115 PHE A C 1
ATOM 967 O O . PHE A 1 115 ? 16.303 -4.887 -9.465 1.00 93.25 115 PHE A O 1
ATOM 974 N N . ASN A 1 116 ? 14.229 -4.919 -8.590 1.00 90.62 116 ASN A N 1
ATOM 975 C CA . ASN A 1 116 ? 14.633 -5.315 -7.244 1.00 90.62 116 ASN A CA 1
ATOM 976 C C . ASN A 1 116 ? 14.885 -6.838 -7.147 1.00 90.62 116 ASN A C 1
ATOM 978 O O . ASN A 1 116 ? 14.731 -7.579 -8.123 1.00 90.62 116 ASN A O 1
ATOM 982 N N . ASN A 1 117 ? 15.240 -7.315 -5.950 1.00 88.12 117 ASN A N 1
ATOM 983 C CA . ASN A 1 117 ? 15.511 -8.737 -5.695 1.00 88.12 117 ASN A CA 1
ATOM 984 C C . ASN A 1 117 ? 14.294 -9.650 -5.940 1.00 88.12 117 ASN A C 1
ATOM 986 O O . ASN A 1 117 ? 14.476 -10.815 -6.284 1.00 88.12 117 ASN A O 1
ATOM 990 N N . ASP A 1 118 ? 13.073 -9.116 -5.844 1.00 88.38 118 ASP A N 1
ATOM 991 C CA . ASP A 1 118 ? 11.828 -9.835 -6.151 1.00 88.38 118 ASP A CA 1
ATOM 992 C C . ASP A 1 118 ? 11.497 -9.827 -7.657 1.00 88.38 118 ASP A C 1
ATOM 994 O O . ASP A 1 118 ? 10.492 -10.386 -8.096 1.00 88.38 118 ASP A O 1
ATOM 998 N N . GLY A 1 119 ? 12.343 -9.199 -8.480 1.00 93.06 119 GLY A N 1
ATOM 999 C CA . GLY A 1 119 ? 12.156 -9.104 -9.922 1.00 93.06 119 GLY A CA 1
ATOM 1000 C C . GLY A 1 119 ? 11.053 -8.139 -10.342 1.00 93.06 119 GLY A C 1
ATOM 1001 O O . GLY A 1 119 ? 10.462 -8.327 -11.407 1.00 93.06 119 GLY A O 1
ATOM 1002 N N . LEU A 1 120 ? 10.809 -7.104 -9.538 1.00 94.94 120 LEU A N 1
ATOM 1003 C CA . LEU A 1 120 ? 9.846 -6.041 -9.800 1.00 94.94 120 LEU A CA 1
ATOM 1004 C C . LEU A 1 120 ? 10.554 -4.731 -10.141 1.00 94.94 120 LEU A C 1
ATOM 1006 O O . LEU A 1 120 ? 11.531 -4.362 -9.489 1.00 94.94 120 LEU A O 1
ATOM 1010 N N . ALA A 1 121 ? 10.031 -4.006 -11.124 1.00 96.19 121 ALA A N 1
ATOM 1011 C CA . ALA A 1 121 ? 10.487 -2.673 -11.497 1.00 96.19 121 ALA A CA 1
ATOM 1012 C C . ALA A 1 121 ? 9.349 -1.661 -11.359 1.00 96.19 121 ALA A C 1
ATOM 1014 O O . ALA A 1 121 ? 8.248 -1.880 -11.868 1.00 96.19 121 ALA A O 1
ATOM 1015 N N . PHE A 1 122 ? 9.639 -0.536 -10.703 1.00 97.38 122 PHE A N 1
ATOM 1016 C CA . PHE A 1 122 ? 8.775 0.641 -10.731 1.00 97.38 122 PHE A CA 1
ATOM 1017 C C . PHE A 1 122 ? 8.805 1.256 -12.131 1.00 97.38 122 PHE A C 1
ATOM 1019 O O . PHE A 1 122 ? 9.881 1.460 -12.701 1.00 97.38 122 PHE A O 1
ATOM 1026 N N . VAL A 1 123 ? 7.637 1.586 -12.672 1.00 98.31 123 VAL A N 1
ATOM 1027 C CA . VAL A 1 123 ? 7.508 2.183 -14.003 1.00 98.31 123 VAL A CA 1
ATOM 1028 C C . VAL A 1 123 ? 6.636 3.423 -13.982 1.00 98.31 123 VAL A C 1
ATOM 1030 O O . VAL A 1 123 ? 5.704 3.527 -13.184 1.00 98.31 123 VAL A O 1
ATOM 1033 N N . ARG A 1 124 ? 6.909 4.352 -14.903 1.00 98.19 124 ARG A N 1
ATOM 1034 C CA . ARG A 1 124 ? 6.013 5.475 -15.203 1.00 98.19 124 ARG A CA 1
ATOM 1035 C C . ARG A 1 124 ? 5.515 5.408 -16.636 1.00 98.19 124 ARG A C 1
ATOM 1037 O O . ARG A 1 124 ? 6.286 5.158 -17.563 1.00 98.19 124 ARG A O 1
ATOM 1044 N N . LYS A 1 125 ? 4.226 5.681 -16.808 1.00 97.19 125 LYS A N 1
ATOM 1045 C CA . LYS A 1 125 ? 3.561 5.855 -18.097 1.00 97.19 125 LYS A CA 1
ATOM 1046 C C . LYS A 1 125 ? 2.539 6.977 -17.945 1.00 97.19 125 LYS A C 1
ATOM 1048 O O . LYS A 1 125 ? 1.738 6.952 -17.021 1.00 97.19 125 LYS A O 1
ATOM 1053 N N . ASP A 1 126 ? 2.604 7.969 -18.829 1.00 93.62 126 ASP A N 1
ATOM 1054 C CA . ASP A 1 126 ? 1.638 9.074 -18.908 1.00 93.62 126 ASP A CA 1
ATOM 1055 C C . ASP A 1 126 ? 1.387 9.769 -17.551 1.00 93.62 126 ASP A C 1
ATOM 1057 O O . ASP A 1 126 ? 0.256 10.005 -17.145 1.00 93.62 126 ASP A O 1
ATOM 1061 N N . LYS A 1 127 ? 2.480 10.076 -16.831 1.00 93.69 127 LYS A N 1
ATOM 1062 C CA . LYS A 1 127 ? 2.521 10.667 -15.471 1.00 93.69 127 LYS A CA 1
ATOM 1063 C C . LYS A 1 127 ? 1.986 9.787 -14.334 1.00 93.69 127 LYS A C 1
ATOM 1065 O O . LYS A 1 127 ? 2.169 10.151 -13.179 1.00 93.69 127 LYS A O 1
ATOM 1070 N N . LYS A 1 128 ? 1.409 8.626 -14.634 1.00 98.31 128 LYS A N 1
ATOM 1071 C CA . LYS A 1 128 ? 1.027 7.620 -13.641 1.00 98.31 128 LYS A CA 1
ATOM 1072 C C . LYS A 1 128 ? 2.144 6.602 -13.440 1.00 98.31 128 LYS A C 1
ATOM 1074 O O . LYS A 1 128 ? 3.050 6.468 -14.270 1.00 98.31 128 LYS A O 1
ATOM 1079 N N . CYS A 1 129 ? 2.090 5.882 -12.331 1.00 98.31 129 CYS A N 1
ATOM 1080 C CA . CYS A 1 129 ? 3.074 4.879 -11.963 1.00 98.31 129 CYS A CA 1
ATOM 1081 C C . CYS A 1 129 ? 2.446 3.571 -11.480 1.00 98.31 129 CYS A C 1
ATOM 1083 O O . CYS A 1 129 ? 1.273 3.518 -11.110 1.00 98.31 129 CYS A O 1
ATOM 1085 N N . GLY A 1 130 ? 3.251 2.515 -11.542 1.00 98.25 130 GLY A N 1
ATOM 1086 C CA . GLY A 1 130 ? 2.905 1.155 -11.148 1.00 98.25 130 GLY A CA 1
ATOM 1087 C C . GLY A 1 130 ? 4.154 0.274 -11.124 1.00 98.25 130 GLY A C 1
ATOM 1088 O O . GLY A 1 130 ? 5.280 0.778 -11.155 1.00 98.25 130 GLY A O 1
ATOM 1089 N N . TYR A 1 131 ? 3.957 -1.041 -11.106 1.00 98.12 131 TYR A N 1
ATOM 1090 C CA . TYR A 1 131 ? 5.039 -2.025 -11.075 1.00 98.12 131 TYR A CA 1
ATOM 1091 C C . TYR A 1 131 ? 4.836 -3.091 -12.140 1.00 98.12 131 TYR A C 1
ATOM 1093 O O . TYR A 1 131 ? 3.716 -3.557 -12.358 1.00 98.12 131 TYR A O 1
ATOM 1101 N N . ILE A 1 132 ? 5.936 -3.516 -12.751 1.00 98.19 132 ILE A N 1
ATOM 1102 C CA . ILE A 1 132 ? 5.981 -4.650 -13.674 1.00 98.19 132 ILE A CA 1
ATOM 1103 C C . ILE A 1 132 ? 6.976 -5.700 -13.190 1.00 98.19 132 ILE A C 1
ATOM 1105 O O . ILE A 1 132 ? 7.911 -5.381 -12.455 1.00 98.19 132 ILE A O 1
ATOM 1109 N N . ASN A 1 133 ? 6.810 -6.944 -13.630 1.00 97.00 133 ASN A N 1
ATOM 1110 C CA . ASN A 1 133 ? 7.823 -7.982 -13.449 1.00 97.00 133 ASN A CA 1
ATOM 1111 C C . ASN A 1 133 ? 8.808 -8.044 -14.635 1.00 97.00 133 ASN A C 1
ATOM 1113 O O . ASN A 1 133 ? 8.676 -7.313 -15.618 1.00 97.00 133 ASN A O 1
ATOM 1117 N N . LYS A 1 134 ? 9.800 -8.943 -14.564 1.00 96.12 134 LYS A N 1
ATOM 1118 C CA . LYS A 1 134 ? 10.826 -9.138 -15.614 1.00 96.12 134 LYS A CA 1
ATOM 1119 C C . LYS A 1 134 ? 10.267 -9.521 -16.993 1.00 96.12 134 LYS A C 1
ATOM 1121 O O . LYS A 1 134 ? 10.960 -9.345 -17.987 1.00 96.12 134 LYS A O 1
ATOM 1126 N N . LYS A 1 135 ? 9.033 -10.034 -17.065 1.00 95.94 135 LYS A N 1
ATOM 1127 C CA . LYS A 1 135 ? 8.330 -10.346 -18.323 1.00 95.94 135 LYS A CA 1
ATOM 1128 C C . LYS A 1 135 ? 7.534 -9.154 -18.870 1.00 95.94 135 LYS A C 1
ATOM 1130 O O . LYS A 1 135 ? 6.914 -9.273 -19.918 1.00 95.94 135 LYS A O 1
ATOM 1135 N N . GLY A 1 136 ? 7.518 -8.024 -18.161 1.00 95.50 136 GLY A N 1
ATOM 1136 C CA . GLY A 1 136 ? 6.709 -6.856 -18.506 1.00 95.50 136 GLY A CA 1
ATOM 1137 C C . GLY A 1 136 ? 5.246 -6.949 -18.083 1.00 95.50 136 GLY A C 1
ATOM 1138 O O . GLY A 1 136 ? 4.464 -6.073 -18.449 1.00 95.50 136 GLY A O 1
ATOM 1139 N N . GLU A 1 137 ? 4.864 -7.981 -17.327 1.00 97.69 137 GLU A N 1
ATOM 1140 C CA . GLU A 1 137 ? 3.503 -8.126 -16.814 1.00 97.69 137 GLU A CA 1
ATOM 1141 C C . GLU A 1 137 ? 3.271 -7.086 -15.715 1.00 97.69 137 GLU A C 1
ATOM 1143 O O . GLU A 1 137 ? 4.104 -6.918 -14.821 1.00 97.69 137 GLU A O 1
ATOM 1148 N N . VAL A 1 138 ? 2.141 -6.384 -15.785 1.00 97.88 138 VAL A N 1
ATOM 1149 C CA . VAL A 1 138 ? 1.759 -5.357 -14.811 1.00 97.88 138 VAL A CA 1
ATOM 1150 C C . VAL A 1 138 ? 1.311 -6.033 -13.517 1.00 97.88 138 VAL A C 1
ATOM 1152 O O . VAL A 1 138 ? 0.277 -6.693 -13.485 1.00 97.88 138 VAL A O 1
ATOM 1155 N N . ILE A 1 139 ? 2.091 -5.847 -12.454 1.00 97.75 139 ILE A N 1
ATOM 1156 C CA . ILE A 1 139 ? 1.813 -6.354 -11.103 1.00 97.75 139 ILE A CA 1
ATOM 1157 C C . ILE A 1 139 ? 0.996 -5.337 -10.307 1.00 97.75 139 ILE A C 1
ATOM 1159 O O . ILE A 1 139 ? 0.064 -5.704 -9.599 1.00 97.75 139 ILE A O 1
ATOM 1163 N N . VAL A 1 140 ? 1.306 -4.049 -10.475 1.00 97.56 140 VAL A N 1
ATOM 1164 C CA . VAL A 1 140 ? 0.523 -2.937 -9.924 1.00 97.56 140 VAL A CA 1
ATOM 1165 C C . VAL A 1 140 ? 0.087 -2.055 -11.077 1.00 97.56 140 VAL A C 1
ATOM 1167 O O . VAL A 1 140 ? 0.933 -1.582 -11.841 1.00 97.56 140 VAL A O 1
ATOM 1170 N N . LYS A 1 141 ? -1.228 -1.841 -11.199 1.00 97.50 141 LYS A N 1
ATOM 1171 C CA . LYS A 1 141 ? -1.826 -1.014 -12.254 1.00 97.50 141 LYS A CA 1
ATOM 1172 C C . LYS A 1 141 ? -1.168 0.363 -12.316 1.00 97.50 141 LYS A C 1
ATOM 1174 O O . LYS A 1 141 ? -0.840 0.955 -11.294 1.00 97.50 141 LYS A O 1
ATOM 1179 N N . ILE A 1 142 ? -1.013 0.884 -13.529 1.00 98.00 142 ILE A N 1
ATOM 1180 C CA . ILE A 1 142 ? -0.356 2.172 -13.775 1.00 98.00 142 ILE A CA 1
ATOM 1181 C C . ILE A 1 142 ? -1.389 3.296 -13.690 1.00 98.00 142 ILE A C 1
ATOM 1183 O O . ILE A 1 142 ? -1.754 3.910 -14.688 1.00 98.00 142 ILE A O 1
ATOM 1187 N N . GLU A 1 143 ? -1.917 3.506 -12.491 1.00 97.62 143 GLU A N 1
ATOM 1188 C CA . GLU A 1 143 ? -3.006 4.457 -12.227 1.00 97.62 143 GLU A CA 1
ATOM 1189 C C . GLU A 1 143 ? -2.724 5.393 -11.044 1.00 97.62 143 GLU A C 1
ATOM 1191 O O . GLU A 1 143 ? -3.489 6.328 -10.801 1.00 97.62 143 GLU A O 1
ATOM 1196 N N . TYR A 1 144 ? -1.611 5.179 -10.342 1.00 98.25 144 TYR A N 1
ATOM 1197 C CA . TYR A 1 144 ? -1.225 5.946 -9.163 1.00 98.25 144 TYR A CA 1
ATOM 1198 C C . TYR A 1 144 ? -0.395 7.165 -9.554 1.00 98.25 144 TYR A C 1
ATOM 1200 O O . TYR A 1 144 ? 0.449 7.092 -10.448 1.00 98.25 144 TYR A O 1
ATOM 1208 N N . ASP A 1 145 ? -0.604 8.283 -8.870 1.00 97.94 145 ASP A N 1
ATOM 1209 C CA . ASP A 1 145 ? 0.215 9.485 -9.031 1.00 97.94 145 ASP A CA 1
ATOM 1210 C C . ASP A 1 145 ? 1.621 9.250 -8.471 1.00 97.94 145 ASP A C 1
ATOM 1212 O O . ASP A 1 145 ? 2.624 9.615 -9.089 1.00 97.94 145 ASP A O 1
ATOM 1216 N N . GLN A 1 146 ? 1.700 8.572 -7.322 1.00 97.56 146 GLN A N 1
ATOM 1217 C CA . GLN A 1 146 ? 2.949 8.175 -6.680 1.00 97.56 146 GLN A CA 1
ATOM 1218 C C . GLN A 1 146 ? 2.782 6.850 -5.934 1.00 97.56 146 GLN A C 1
ATOM 1220 O O . GLN A 1 146 ? 1.712 6.563 -5.403 1.00 97.56 146 GLN A O 1
ATOM 1225 N N . ILE A 1 147 ? 3.863 6.073 -5.858 1.00 97.56 147 ILE A N 1
ATOM 1226 C CA . ILE A 1 147 ? 4.020 4.940 -4.942 1.00 97.56 147 ILE A CA 1
ATOM 1227 C C . ILE A 1 147 ? 5.437 5.028 -4.380 1.00 97.56 147 ILE A C 1
ATOM 1229 O O . ILE A 1 147 ? 6.389 5.155 -5.153 1.00 97.56 147 ILE A O 1
ATOM 1233 N N . TYR A 1 148 ? 5.588 4.993 -3.059 1.00 95.12 148 TYR A N 1
ATOM 1234 C CA . TYR A 1 148 ? 6.892 5.108 -2.412 1.00 95.12 148 TYR A CA 1
ATOM 1235 C C . TYR A 1 148 ? 6.932 4.418 -1.044 1.00 95.12 148 TYR A C 1
ATOM 1237 O O . TYR A 1 148 ? 5.913 4.041 -0.465 1.00 95.12 148 TYR A O 1
ATOM 1245 N N . THR A 1 149 ? 8.146 4.240 -0.533 1.00 92.81 149 THR A N 1
ATOM 1246 C CA . THR A 1 149 ? 8.434 3.746 0.815 1.00 92.81 149 THR A CA 1
ATOM 1247 C C . THR A 1 149 ? 9.751 4.352 1.292 1.00 92.81 149 THR A C 1
ATOM 1249 O O . THR A 1 149 ? 10.619 4.668 0.477 1.00 92.81 149 THR A O 1
ATOM 1252 N N . THR A 1 150 ? 9.890 4.537 2.601 1.00 88.00 150 THR A N 1
ATOM 1253 C CA . THR A 1 150 ? 11.125 5.006 3.252 1.00 88.00 150 THR A CA 1
ATOM 1254 C C . THR A 1 150 ? 11.908 3.867 3.907 1.00 88.00 150 THR A C 1
ATOM 1256 O O . THR A 1 150 ? 12.969 4.096 4.479 1.00 88.00 150 THR A O 1
ATOM 1259 N N . GLU A 1 151 ? 11.382 2.643 3.853 1.00 85.88 151 GLU A N 1
ATOM 1260 C CA . GLU A 1 151 ? 11.991 1.453 4.446 1.00 85.88 151 GLU A CA 1
ATOM 1261 C C . GLU A 1 151 ? 13.083 0.880 3.533 1.00 85.88 151 GLU A C 1
ATOM 1263 O O . GLU A 1 151 ? 12.891 0.764 2.320 1.00 85.88 151 GLU A O 1
ATOM 1268 N N . LEU A 1 152 ? 14.206 0.433 4.110 1.00 83.12 152 LEU A N 1
ATOM 1269 C CA . LEU A 1 152 ? 15.253 -0.260 3.343 1.00 83.12 152 LEU A CA 1
ATOM 1270 C C . LEU A 1 152 ? 14.752 -1.606 2.810 1.00 83.12 152 LEU A C 1
ATOM 1272 O O . LEU A 1 152 ? 15.120 -2.042 1.718 1.00 83.12 152 LEU A O 1
ATOM 1276 N N . LYS A 1 153 ? 13.906 -2.275 3.601 1.00 84.81 153 LYS A N 1
ATOM 1277 C CA . LYS A 1 153 ? 13.190 -3.491 3.215 1.00 84.81 153 LYS A CA 1
ATOM 1278 C C . LYS A 1 153 ? 11.702 -3.215 3.304 1.00 84.81 153 LYS A C 1
ATOM 1280 O O . LYS A 1 153 ? 11.096 -3.451 4.345 1.00 84.81 153 LYS A O 1
ATOM 1285 N N . ALA A 1 154 ? 11.148 -2.733 2.199 1.00 84.44 154 ALA A N 1
ATOM 1286 C CA . ALA A 1 154 ? 9.742 -2.382 2.078 1.00 84.44 154 ALA A CA 1
ATOM 1287 C C . ALA A 1 154 ? 8.822 -3.482 2.636 1.00 84.44 154 ALA A C 1
ATOM 1289 O O . ALA A 1 154 ? 8.747 -4.595 2.106 1.00 84.44 154 ALA A O 1
ATOM 1290 N N . LYS A 1 155 ? 8.120 -3.166 3.725 1.00 91.31 155 LYS A N 1
ATOM 1291 C CA . LYS A 1 155 ? 7.028 -3.986 4.268 1.00 91.31 155 LYS A CA 1
ATOM 1292 C C . LYS A 1 155 ? 5.685 -3.382 3.894 1.00 91.31 155 LYS A C 1
ATOM 1294 O O . LYS A 1 155 ? 4.721 -4.123 3.700 1.00 91.31 155 LYS A O 1
ATOM 1299 N N . ASN A 1 156 ? 5.652 -2.059 3.778 1.00 94.62 156 ASN A N 1
ATOM 1300 C CA . ASN A 1 156 ? 4.509 -1.290 3.339 1.00 94.62 156 ASN A CA 1
ATOM 1301 C C . ASN A 1 156 ? 4.927 -0.268 2.272 1.00 94.62 156 ASN A C 1
ATOM 1303 O O . ASN A 1 156 ? 6.065 0.214 2.253 1.00 94.62 156 ASN A O 1
ATOM 1307 N N . TYR A 1 157 ? 3.975 0.093 1.418 1.00 96.00 157 TYR A N 1
ATOM 1308 C CA . TYR A 1 157 ? 4.101 1.212 0.490 1.00 96.00 157 TYR A CA 1
ATOM 1309 C C . TYR A 1 157 ? 2.960 2.193 0.721 1.00 96.00 157 TYR A C 1
ATOM 1311 O O . TYR A 1 157 ? 1.825 1.786 0.977 1.00 96.00 157 TYR A O 1
ATOM 1319 N N . ILE A 1 158 ? 3.266 3.479 0.597 1.00 97.31 158 ILE A N 1
ATOM 1320 C CA . ILE A 1 158 ? 2.257 4.527 0.492 1.00 97.31 158 ILE A CA 1
ATOM 1321 C C . ILE A 1 158 ? 2.021 4.792 -0.985 1.00 97.31 158 ILE A C 1
ATOM 1323 O O . ILE A 1 158 ? 2.971 4.843 -1.771 1.00 97.31 158 ILE A O 1
ATOM 1327 N N . PHE A 1 159 ? 0.760 4.980 -1.352 1.00 97.62 159 PHE A N 1
ATOM 1328 C CA . PHE A 1 159 ? 0.395 5.476 -2.668 1.00 97.62 159 PHE A CA 1
ATOM 1329 C C . PHE A 1 159 ? -0.419 6.754 -2.576 1.00 97.62 159 PHE A C 1
ATOM 1331 O O . PHE A 1 159 ? -1.095 7.004 -1.580 1.00 97.62 159 PHE A O 1
ATOM 1338 N N . ILE A 1 160 ? -0.369 7.530 -3.655 1.00 98.12 160 ILE A N 1
ATOM 1339 C CA . ILE A 1 160 ? -1.248 8.670 -3.887 1.00 98.12 160 ILE A CA 1
ATOM 1340 C C . ILE A 1 160 ? -2.035 8.401 -5.167 1.00 98.12 160 ILE A C 1
ATOM 1342 O O . ILE A 1 160 ? -1.454 8.031 -6.194 1.00 98.12 160 ILE A O 1
ATOM 1346 N N . LYS A 1 161 ? -3.353 8.579 -5.101 1.00 95.25 161 LYS A N 1
ATOM 1347 C CA . LYS A 1 161 ? -4.268 8.485 -6.240 1.00 95.25 161 LYS A CA 1
ATOM 1348 C C . LYS A 1 161 ? -5.350 9.546 -6.081 1.00 95.25 161 LYS A C 1
ATOM 1350 O O . LYS A 1 161 ? -6.060 9.543 -5.083 1.00 95.25 161 LYS A O 1
ATOM 1355 N N . ASN A 1 162 ? -5.484 10.432 -7.067 1.00 92.81 162 ASN A N 1
ATOM 1356 C CA . ASN A 1 162 ? -6.487 11.506 -7.060 1.00 92.81 162 ASN A CA 1
ATOM 1357 C C . ASN A 1 162 ? -6.397 12.371 -5.786 1.00 92.81 162 ASN A C 1
ATOM 1359 O O . ASN A 1 162 ? -7.397 12.588 -5.109 1.00 92.81 162 ASN A O 1
ATOM 1363 N N . GLU A 1 163 ? -5.180 12.801 -5.435 1.00 92.75 163 GLU A N 1
ATOM 1364 C CA . GLU A 1 163 ? -4.883 13.632 -4.249 1.00 92.75 163 GLU A CA 1
ATOM 1365 C C . GLU A 1 163 ? -5.153 12.969 -2.887 1.00 92.75 163 GLU A C 1
ATOM 1367 O O . GLU A 1 163 ? -4.914 13.577 -1.844 1.00 92.75 163 GLU A O 1
ATOM 1372 N N . LYS A 1 164 ? -5.597 11.709 -2.872 1.00 89.81 164 LYS A N 1
ATOM 1373 C CA . LYS A 1 164 ? -5.782 10.917 -1.658 1.00 89.81 164 LYS A CA 1
ATOM 1374 C C . LYS A 1 164 ? -4.650 9.927 -1.456 1.00 89.81 164 LYS A C 1
ATOM 1376 O O . LYS A 1 164 ? -4.072 9.417 -2.418 1.00 89.81 164 LYS A O 1
ATOM 1381 N N . TYR A 1 165 ? -4.356 9.655 -0.192 1.00 94.06 165 TYR A N 1
ATOM 1382 C CA . TYR A 1 165 ? -3.326 8.719 0.224 1.00 94.06 165 TYR A CA 1
ATOM 1383 C C . TYR A 1 165 ? -3.930 7.351 0.533 1.00 94.06 165 TYR A C 1
ATOM 1385 O O . TYR A 1 165 ? -5.072 7.231 0.979 1.00 94.06 165 TYR A O 1
ATOM 1393 N N . GLY A 1 166 ? -3.120 6.313 0.375 1.00 88.94 166 GLY A N 1
ATOM 1394 C CA . GLY A 1 166 ? -3.441 4.977 0.847 1.00 88.94 166 GLY A CA 1
ATOM 1395 C C . GLY A 1 166 ? -2.200 4.187 1.233 1.00 88.94 166 GLY A C 1
ATOM 1396 O O . GLY A 1 166 ? -1.061 4.609 1.013 1.00 88.94 166 GLY A O 1
ATOM 1397 N N . LEU A 1 167 ? -2.440 3.024 1.828 1.00 92.94 167 LEU A N 1
ATOM 1398 C CA . LEU A 1 167 ? -1.423 2.103 2.315 1.00 92.94 167 LEU A CA 1
ATOM 1399 C C . LEU A 1 167 ? -1.622 0.743 1.661 1.00 92.94 167 LEU A C 1
ATOM 1401 O O . LEU A 1 167 ? -2.741 0.237 1.592 1.00 92.94 167 LEU A O 1
ATOM 1405 N N . MET A 1 168 ? -0.528 0.111 1.258 1.00 93.69 168 MET A N 1
ATOM 1406 C CA . MET A 1 168 ? -0.526 -1.272 0.795 1.00 93.69 168 MET A CA 1
ATOM 1407 C C . MET A 1 168 ? 0.576 -2.091 1.470 1.00 93.69 168 MET A C 1
ATOM 1409 O O . MET A 1 168 ? 1.556 -1.546 1.989 1.00 93.69 168 MET A O 1
ATOM 1413 N N . ASP A 1 169 ? 0.401 -3.410 1.495 1.00 90.69 169 ASP A N 1
ATOM 1414 C CA . ASP A 1 169 ? 1.415 -4.344 1.982 1.00 90.69 169 ASP A CA 1
ATOM 1415 C C . ASP A 1 169 ? 2.514 -4.604 0.931 1.00 90.69 169 ASP A C 1
ATOM 1417 O O . ASP A 1 169 ? 2.451 -4.144 -0.210 1.00 90.69 169 ASP A O 1
ATOM 1421 N N . LYS A 1 170 ? 3.536 -5.383 1.301 1.00 91.88 170 LYS A N 1
ATOM 1422 C CA . LYS A 1 170 ? 4.633 -5.779 0.400 1.00 91.88 170 LYS A CA 1
ATOM 1423 C C . LYS A 1 170 ? 4.213 -6.605 -0.825 1.00 91.88 170 LYS A C 1
ATOM 1425 O O . LYS A 1 170 ? 5.016 -6.807 -1.728 1.00 91.88 170 LYS A O 1
ATOM 1430 N N . LYS A 1 171 ? 2.999 -7.162 -0.819 1.00 91.56 171 LYS A N 1
ATOM 1431 C CA . LYS A 1 171 ? 2.396 -7.879 -1.951 1.00 91.56 171 LYS A CA 1
ATOM 1432 C C . LYS A 1 171 ? 1.473 -6.959 -2.760 1.00 91.56 171 LYS A C 1
ATOM 1434 O O . LYS A 1 171 ? 0.798 -7.446 -3.661 1.00 91.56 171 LYS A O 1
ATOM 1439 N N . PHE A 1 172 ? 1.466 -5.661 -2.451 1.00 94.44 172 PHE A N 1
ATOM 1440 C CA . PHE A 1 172 ? 0.611 -4.633 -3.035 1.00 94.44 172 PHE A CA 1
ATOM 1441 C C . PHE A 1 172 ? -0.891 -4.852 -2.781 1.00 94.44 172 PHE A C 1
ATOM 1443 O O . PHE A 1 172 ? -1.723 -4.316 -3.511 1.00 94.44 172 PHE A O 1
ATOM 1450 N N . ASN A 1 173 ? -1.265 -5.598 -1.731 1.00 89.81 173 ASN A N 1
ATOM 1451 C CA . ASN A 1 173 ? -2.652 -5.617 -1.268 1.00 89.81 173 ASN A CA 1
ATOM 1452 C C . ASN A 1 173 ? -2.958 -4.304 -0.561 1.00 89.81 173 ASN A C 1
ATOM 1454 O O . ASN A 1 173 ? -2.199 -3.860 0.302 1.00 89.81 173 ASN A O 1
ATOM 1458 N N . ILE A 1 174 ? -4.098 -3.721 -0.892 1.00 85.06 174 ILE A N 1
ATOM 1459 C CA . ILE A 1 174 ? -4.547 -2.464 -0.317 1.00 85.06 174 ILE A CA 1
ATOM 1460 C C . ILE A 1 174 ? -5.012 -2.693 1.127 1.00 85.06 174 ILE A C 1
ATOM 1462 O O . ILE A 1 174 ? -5.854 -3.550 1.397 1.00 85.06 174 ILE A O 1
ATOM 1466 N N . LEU A 1 175 ? -4.435 -1.930 2.055 1.00 81.31 175 LEU A N 1
ATOM 1467 C CA . LEU A 1 175 ? -4.705 -1.992 3.493 1.00 81.31 175 LEU A CA 1
ATOM 1468 C C . LEU A 1 175 ? -5.560 -0.811 3.973 1.00 81.31 175 LEU A C 1
ATOM 1470 O O . LEU A 1 175 ? -6.374 -0.983 4.879 1.00 81.31 175 LEU A O 1
ATOM 1474 N N . LEU A 1 176 ? -5.372 0.365 3.367 1.00 81.38 176 LEU A N 1
ATOM 1475 C CA . LEU A 1 176 ? -6.131 1.594 3.611 1.00 81.38 176 LEU A CA 1
ATOM 1476 C C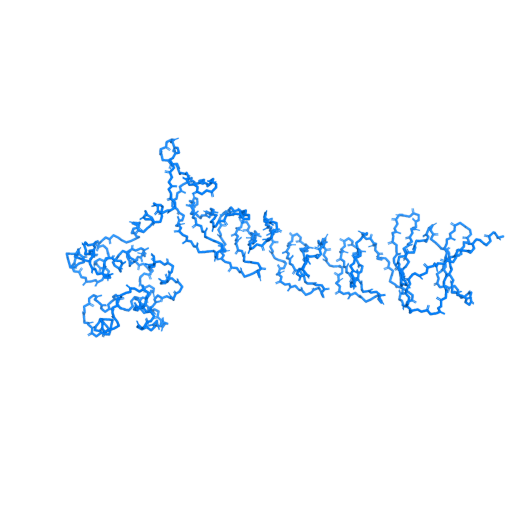 . LEU A 1 176 ? -6.220 2.399 2.306 1.00 81.38 176 LEU A C 1
ATOM 1478 O O . LEU A 1 176 ? -5.230 2.473 1.577 1.00 81.38 176 LEU A O 1
ATOM 1482 N N . GLU A 1 177 ? -7.362 3.032 2.045 1.00 84.00 177 GLU A N 1
ATOM 1483 C CA . GLU A 1 177 ? -7.577 3.935 0.904 1.00 84.00 177 GLU A CA 1
ATOM 1484 C C . GLU A 1 177 ? -8.177 5.264 1.358 1.00 84.00 177 GLU A C 1
ATOM 1486 O O . GLU A 1 177 ? -8.691 5.372 2.469 1.00 84.00 177 GLU A O 1
ATOM 1491 N N . ASP A 1 178 ? -8.129 6.251 0.464 1.00 83.75 178 ASP A N 1
ATOM 1492 C CA . ASP A 1 178 ? -8.881 7.506 0.530 1.00 83.75 178 ASP A CA 1
ATOM 1493 C C . ASP A 1 178 ? -8.656 8.387 1.774 1.00 83.75 178 ASP A C 1
ATOM 1495 O O . ASP A 1 178 ? -9.441 9.301 2.051 1.00 83.75 178 ASP A O 1
ATOM 1499 N N . CYS A 1 179 ? -7.540 8.199 2.485 1.00 82.06 179 CYS A N 1
ATOM 1500 C CA . CYS A 1 179 ? -7.171 9.067 3.601 1.00 82.06 179 CYS A CA 1
ATOM 1501 C C . CYS A 1 179 ? -6.561 10.394 3.111 1.00 82.06 179 CYS A C 1
ATOM 1503 O O . CYS A 1 179 ? -6.040 10.507 1.997 1.00 82.06 179 CYS A O 1
ATOM 1505 N N . GLU A 1 180 ? -6.654 11.439 3.935 1.00 86.88 180 GLU A N 1
ATOM 1506 C CA . GLU A 1 180 ? -6.161 12.779 3.581 1.00 86.88 180 GLU A CA 1
ATOM 1507 C C . GLU A 1 180 ? -4.639 12.864 3.639 1.00 86.88 180 GLU A C 1
ATOM 1509 O O . GLU A 1 180 ? -4.029 13.593 2.861 1.00 86.88 180 GLU A O 1
ATOM 1514 N N . TRP A 1 181 ? -4.033 12.120 4.561 1.00 94.75 181 TRP A N 1
ATOM 1515 C CA . TRP A 1 181 ? -2.592 12.054 4.730 1.00 94.75 181 TRP A CA 1
ATOM 1516 C C . TRP A 1 181 ? -2.210 10.816 5.542 1.00 94.75 181 TRP A C 1
ATOM 1518 O O . TRP A 1 181 ? -2.955 10.374 6.418 1.00 94.75 181 TRP A O 1
ATOM 1528 N N . ILE A 1 182 ? -1.021 10.275 5.284 1.00 94.50 182 ILE A N 1
ATOM 1529 C CA . ILE A 1 182 ? -0.456 9.160 6.045 1.00 94.50 182 ILE A CA 1
ATOM 1530 C C . ILE A 1 182 ? 1.055 9.322 6.202 1.00 94.50 182 ILE A C 1
ATOM 1532 O O . ILE A 1 182 ? 1.777 9.663 5.263 1.00 94.50 182 ILE A O 1
ATOM 1536 N N . GLN A 1 183 ? 1.539 9.058 7.411 1.00 94.25 183 GLN A N 1
ATOM 1537 C CA . GLN A 1 183 ? 2.958 9.036 7.725 1.00 94.25 183 GLN A CA 1
ATOM 1538 C C . GLN A 1 183 ? 3.610 7.761 7.177 1.00 94.25 183 GLN A C 1
ATOM 1540 O O . GLN A 1 183 ? 3.078 6.663 7.328 1.00 94.25 183 GLN A O 1
ATOM 1545 N N . SER A 1 184 ? 4.804 7.889 6.598 1.00 91.38 184 SER A N 1
ATOM 1546 C CA . SER A 1 184 ? 5.614 6.732 6.198 1.00 91.38 184 SER A CA 1
ATOM 1547 C C . SER A 1 184 ? 6.133 5.948 7.399 1.00 91.38 184 SER A C 1
ATOM 1549 O O . SER A 1 184 ? 6.524 6.532 8.406 1.00 91.38 184 SER A O 1
ATOM 1551 N N . PHE A 1 185 ? 6.171 4.621 7.268 1.00 90.88 185 PHE A N 1
ATOM 1552 C CA . PHE A 1 185 ? 6.841 3.752 8.232 1.00 90.88 185 PHE A CA 1
ATOM 1553 C C . PHE A 1 185 ? 8.363 3.844 8.070 1.00 90.88 185 PHE A C 1
ATOM 1555 O O . PHE A 1 185 ? 8.885 3.763 6.957 1.00 90.88 185 PHE A O 1
ATOM 1562 N N . SER A 1 186 ? 9.088 3.925 9.183 1.00 87.25 186 SER A N 1
ATOM 1563 C CA . SER A 1 186 ? 10.489 3.505 9.247 1.00 87.25 186 SER A CA 1
ATOM 1564 C C . SER A 1 186 ? 10.593 2.004 9.535 1.00 87.25 186 SER A C 1
ATOM 1566 O O . SER A 1 186 ? 9.638 1.374 9.995 1.00 87.25 186 SER A O 1
ATOM 1568 N N . ASP A 1 187 ? 11.778 1.417 9.344 1.00 84.12 187 ASP A N 1
ATOM 1569 C CA . ASP A 1 187 ? 12.015 -0.014 9.593 1.00 84.12 187 ASP A CA 1
ATOM 1570 C C . ASP A 1 187 ? 11.697 -0.454 11.041 1.00 84.12 187 ASP A C 1
ATOM 1572 O O . ASP A 1 187 ? 11.385 -1.630 11.273 1.00 84.12 187 ASP A O 1
ATOM 1576 N N . LYS A 1 188 ? 11.764 0.479 12.006 1.00 84.75 188 LYS A N 1
ATOM 1577 C CA . LYS A 1 188 ? 11.538 0.243 13.445 1.00 84.75 188 LYS A CA 1
ATOM 1578 C C . LYS A 1 188 ? 10.092 0.478 13.881 1.00 84.75 188 LYS A C 1
ATOM 1580 O O . LYS A 1 188 ? 9.686 -0.025 14.929 1.00 84.75 188 LYS A O 1
ATOM 1585 N N . ASP A 1 189 ? 9.316 1.217 13.097 1.00 85.31 189 ASP A N 1
ATOM 1586 C CA . ASP A 1 189 ? 7.976 1.619 13.506 1.00 85.31 189 ASP A CA 1
ATOM 1587 C C . ASP A 1 189 ? 7.024 0.428 13.496 1.00 85.31 189 ASP A C 1
ATOM 1589 O O . ASP A 1 189 ? 7.025 -0.382 12.571 1.00 85.31 189 ASP A O 1
ATOM 1593 N N . SER A 1 190 ? 6.186 0.321 14.524 1.00 89.38 190 SER A N 1
ATOM 1594 C CA . SER A 1 190 ? 5.058 -0.628 14.550 1.00 89.38 190 SER A CA 1
ATOM 1595 C C . SER A 1 190 ? 3.729 0.035 14.182 1.00 89.38 190 SER A C 1
ATOM 1597 O O . SER A 1 190 ? 2.772 -0.651 13.819 1.00 89.38 190 SER A O 1
ATOM 1599 N N . TYR A 1 191 ? 3.685 1.363 14.260 1.00 91.19 191 TYR A N 1
ATOM 1600 C CA . TYR A 1 191 ? 2.510 2.194 14.045 1.00 91.19 191 TYR A CA 1
ATOM 1601 C C . TYR A 1 191 ? 2.894 3.413 13.215 1.00 91.19 191 TYR A C 1
ATOM 1603 O O . TYR A 1 191 ? 4.057 3.803 13.216 1.00 91.19 191 TYR A O 1
ATOM 1611 N N . CYS A 1 192 ? 1.924 4.030 12.554 1.00 92.62 192 CYS A N 1
ATOM 1612 C CA . CYS A 1 192 ? 2.098 5.331 11.925 1.00 92.62 192 CYS A CA 1
ATOM 1613 C C . CYS A 1 192 ? 0.858 6.196 12.160 1.00 92.62 192 CYS A C 1
ATOM 1615 O O . CYS A 1 192 ? -0.206 5.707 12.562 1.00 92.62 192 CYS A O 1
ATOM 1617 N N . LEU A 1 193 ? 1.013 7.496 11.931 1.00 95.19 193 LEU A N 1
ATOM 1618 C CA . LEU A 1 193 ? -0.101 8.433 11.944 1.00 95.19 193 LEU A CA 1
ATOM 1619 C C . LEU A 1 193 ? -0.796 8.467 10.583 1.00 95.19 193 LEU A C 1
ATOM 1621 O O . LEU A 1 193 ? -0.161 8.290 9.545 1.00 95.19 193 LEU A O 1
ATOM 1625 N N . PHE A 1 194 ? -2.092 8.739 10.599 1.00 93.81 194 PHE A N 1
ATOM 1626 C CA . PHE A 1 194 ? -2.880 9.047 9.407 1.00 93.81 194 PHE A CA 1
ATOM 1627 C C . PHE A 1 194 ? -3.928 10.102 9.752 1.00 93.81 194 PHE A C 1
ATOM 1629 O O . PHE A 1 194 ? -4.204 10.312 10.938 1.00 93.81 194 PHE A O 1
ATOM 1636 N N . SER A 1 195 ? -4.505 10.761 8.749 1.00 89.56 195 SER A N 1
ATOM 1637 C CA . SER A 1 195 ? -5.571 11.734 8.961 1.00 89.56 195 SER A CA 1
ATOM 1638 C C . SER A 1 195 ? -6.776 11.543 8.051 1.00 89.56 195 SER A C 1
ATOM 1640 O O . SER A 1 195 ? -6.662 11.174 6.881 1.00 89.56 195 SER A O 1
ATOM 1642 N N . GLU A 1 196 ? -7.936 11.868 8.612 1.00 78.88 196 GLU A N 1
ATOM 1643 C CA . GLU A 1 196 ? -9.221 11.969 7.926 1.00 78.88 196 GLU A CA 1
ATOM 1644 C C . GLU A 1 196 ? -10.048 13.079 8.580 1.00 78.88 196 GLU A C 1
ATOM 1646 O O . GLU A 1 196 ? -10.042 13.225 9.809 1.00 78.88 196 GLU A O 1
ATOM 1651 N N . ASN A 1 197 ? -10.800 13.836 7.779 1.00 80.88 197 ASN A N 1
ATOM 1652 C CA . ASN A 1 197 ? -11.648 14.938 8.231 1.00 80.88 197 ASN A CA 1
ATOM 1653 C C . ASN A 1 197 ? -10.885 15.957 9.101 1.00 80.88 197 ASN A C 1
ATOM 1655 O O . ASN A 1 197 ? -11.400 16.430 10.119 1.00 80.88 197 ASN A O 1
ATOM 1659 N N . GLY A 1 198 ? -9.627 16.245 8.748 1.00 81.69 198 GLY A N 1
ATOM 1660 C CA . GLY A 1 198 ? -8.764 17.178 9.475 1.00 81.69 198 GLY A CA 1
ATOM 1661 C C . GLY A 1 198 ? -8.297 16.704 10.857 1.00 81.69 198 GLY A C 1
ATOM 1662 O O . GLY A 1 198 ? -7.756 17.507 11.617 1.00 81.69 198 GLY A O 1
ATOM 1663 N N . LYS A 1 199 ? -8.497 15.427 11.215 1.00 86.31 199 LYS A N 1
ATOM 1664 C CA . LYS A 1 199 ? -8.057 14.851 12.495 1.00 86.31 199 LYS A CA 1
ATOM 1665 C C . LYS A 1 199 ? -7.126 13.667 12.289 1.00 86.31 199 LYS A C 1
ATOM 1667 O O . LYS A 1 199 ? -7.228 12.943 11.308 1.00 86.31 199 LYS A O 1
ATOM 1672 N N . TYR A 1 200 ? -6.248 13.449 13.259 1.00 90.69 200 TYR A N 1
ATOM 1673 C CA . TYR A 1 200 ? -5.206 12.434 13.242 1.00 90.69 200 TYR A CA 1
ATOM 1674 C C . TYR A 1 200 ? -5.572 11.225 14.097 1.00 90.69 200 TYR A C 1
ATOM 1676 O O . TYR A 1 200 ? -6.070 11.357 15.225 1.00 90.69 200 TYR A O 1
ATOM 1684 N N . GLY A 1 201 ? -5.292 10.049 13.546 1.00 89.00 201 GLY A N 1
ATOM 1685 C CA . GLY A 1 201 ? -5.410 8.744 14.179 1.00 89.00 201 GLY A CA 1
ATOM 1686 C C . GLY A 1 201 ? -4.090 7.978 14.132 1.00 89.00 201 GLY A C 1
ATOM 1687 O O . GLY A 1 201 ? -3.057 8.490 13.696 1.00 89.00 201 GLY A O 1
ATOM 1688 N N . VAL A 1 202 ? -4.129 6.733 14.600 1.00 91.81 202 VAL A N 1
ATOM 1689 C CA . VAL A 1 202 ? -2.981 5.819 14.615 1.00 91.81 202 VAL A CA 1
ATOM 1690 C C . VAL A 1 202 ? -3.405 4.494 14.005 1.00 91.81 202 VAL A C 1
ATOM 1692 O O . VAL A 1 202 ? -4.426 3.933 14.408 1.00 91.81 202 VAL A O 1
ATOM 1695 N N . LEU A 1 203 ? -2.601 3.964 13.090 1.00 86.88 203 LEU A N 1
ATOM 1696 C CA . LEU A 1 203 ? -2.790 2.635 12.513 1.00 86.88 203 LEU A CA 1
ATOM 1697 C C . LEU A 1 203 ? -1.522 1.789 12.640 1.00 86.88 203 LEU A C 1
ATOM 1699 O O . LEU A 1 203 ? -0.435 2.317 12.876 1.00 86.88 203 LEU A O 1
ATOM 1703 N N . ASN A 1 204 ? -1.660 0.470 12.528 1.00 86.81 204 ASN A N 1
ATOM 1704 C CA . ASN A 1 204 ? -0.529 -0.461 12.515 1.00 86.81 204 ASN A CA 1
ATOM 1705 C C . ASN A 1 204 ? -0.138 -0.880 11.086 1.00 86.81 204 ASN A C 1
ATOM 1707 O O . ASN A 1 204 ? -0.798 -0.537 10.109 1.00 86.81 204 ASN A O 1
ATOM 1711 N N . ARG A 1 205 ? 0.925 -1.680 10.952 1.00 88.12 205 ARG A N 1
ATOM 1712 C CA . ARG A 1 205 ? 1.437 -2.156 9.649 1.00 88.12 205 ARG A CA 1
ATOM 1713 C C . ARG A 1 205 ? 0.463 -2.987 8.809 1.00 88.12 205 ARG A C 1
ATOM 1715 O O . ARG A 1 205 ? 0.673 -3.115 7.606 1.00 88.12 205 ARG A O 1
ATOM 1722 N N . ASN A 1 206 ? -0.577 -3.546 9.422 1.00 83.31 206 ASN A N 1
ATOM 1723 C CA . ASN A 1 206 ? -1.627 -4.290 8.725 1.00 83.31 206 ASN A CA 1
ATOM 1724 C C . ASN A 1 206 ? -2.764 -3.368 8.240 1.00 83.31 206 ASN A C 1
ATOM 1726 O O . ASN A 1 206 ? -3.769 -3.863 7.738 1.00 83.31 206 ASN A O 1
ATOM 1730 N N . GLY A 1 207 ? -2.629 -2.046 8.414 1.00 77.06 207 GLY A N 1
ATOM 1731 C CA . GLY A 1 207 ? -3.667 -1.058 8.111 1.00 77.06 207 GLY A CA 1
ATOM 1732 C C . GLY A 1 207 ? -4.812 -1.034 9.121 1.00 77.06 207 GLY A C 1
ATOM 1733 O O . GLY A 1 207 ? -5.843 -0.423 8.865 1.00 77.06 207 GLY A O 1
ATOM 1734 N N . GLU A 1 208 ? -4.673 -1.700 10.269 1.00 79.25 208 GLU A N 1
ATOM 1735 C CA . GLU A 1 208 ? -5.715 -1.687 11.292 1.00 79.25 208 GLU A CA 1
ATOM 1736 C C . GLU A 1 208 ? -5.663 -0.358 12.049 1.00 79.25 208 GLU A C 1
ATOM 1738 O O . GLU A 1 208 ? -4.620 0.014 12.597 1.00 79.25 208 GLU A O 1
ATOM 1743 N N . ILE A 1 209 ? -6.796 0.343 12.108 1.00 79.31 209 ILE A N 1
ATOM 1744 C CA . ILE A 1 209 ? -6.945 1.575 12.886 1.00 79.31 209 ILE A CA 1
ATOM 1745 C C . ILE A 1 209 ? -6.928 1.214 14.376 1.00 79.31 209 ILE A C 1
ATOM 1747 O O . ILE A 1 209 ? -7.860 0.610 14.903 1.00 79.31 209 ILE A O 1
ATOM 1751 N N . VAL A 1 210 ? -5.857 1.603 15.063 1.00 83.25 210 VAL A N 1
ATOM 1752 C CA . VAL A 1 210 ? -5.659 1.395 16.506 1.00 83.25 210 VAL A CA 1
ATOM 1753 C C . VAL A 1 210 ? -6.300 2.534 17.301 1.00 83.25 210 VAL A C 1
ATOM 1755 O O . VAL A 1 210 ? -6.876 2.331 18.374 1.00 83.25 210 VAL A O 1
ATOM 1758 N N . VAL A 1 211 ? -6.211 3.751 16.764 1.00 83.31 211 VAL A N 1
ATOM 1759 C CA . VAL A 1 211 ? -6.832 4.955 17.314 1.00 83.31 211 VAL A CA 1
ATOM 1760 C C . VAL A 1 211 ? -7.518 5.701 16.179 1.00 83.31 211 VAL A C 1
ATOM 1762 O O . VAL A 1 211 ? -6.871 6.040 15.191 1.00 83.31 211 VAL A O 1
ATOM 1765 N N . ASN A 1 212 ? -8.818 5.959 16.325 1.00 80.50 212 ASN A N 1
ATOM 1766 C CA . ASN A 1 212 ? -9.591 6.702 15.330 1.00 80.50 212 ASN A CA 1
ATOM 1767 C C . ASN A 1 212 ? -9.058 8.138 15.168 1.00 80.50 212 ASN A C 1
ATOM 1769 O O . ASN A 1 212 ? -8.475 8.677 16.116 1.00 80.50 212 ASN A O 1
ATOM 1773 N N . PRO A 1 213 ? -9.286 8.782 14.011 1.00 80.31 213 PRO A N 1
ATOM 1774 C CA . PRO A 1 213 ? -8.895 10.166 13.790 1.00 80.31 213 PRO A CA 1
ATOM 1775 C C . PRO A 1 213 ? -9.731 11.118 14.652 1.00 80.31 213 PRO A C 1
ATOM 1777 O O . PRO A 1 213 ? -10.862 11.473 14.325 1.00 80.31 213 PRO A O 1
ATOM 1780 N N . VAL A 1 214 ? -9.187 11.501 15.809 1.00 84.50 214 VAL A N 1
ATOM 1781 C CA . VAL A 1 214 ? -9.901 12.304 16.824 1.00 84.50 214 VAL A CA 1
ATOM 1782 C C . VAL A 1 214 ? -9.072 13.462 17.370 1.00 84.50 214 VAL A C 1
ATOM 1784 O O . VAL A 1 214 ? -9.628 14.360 18.002 1.00 84.50 214 VAL A O 1
ATOM 1787 N N . TYR A 1 215 ? -7.766 13.469 17.104 1.00 87.00 215 TYR A N 1
ATOM 1788 C CA . TYR A 1 215 ? -6.841 14.499 17.562 1.00 87.00 215 TYR A CA 1
ATOM 1789 C C . TYR A 1 215 ? -6.652 15.560 16.481 1.00 87.00 215 TYR A C 1
ATOM 1791 O O . TYR A 1 215 ? -6.296 15.225 15.362 1.00 87.00 215 TYR A O 1
ATOM 1799 N N . GLU A 1 216 ? -6.828 16.841 16.798 1.00 90.12 216 GLU A N 1
ATOM 1800 C CA . GLU A 1 216 ? -6.601 17.927 15.822 1.00 90.12 216 GLU A CA 1
ATOM 1801 C C . GLU A 1 216 ? -5.128 18.063 15.422 1.00 90.12 216 GLU A C 1
ATOM 1803 O O . GLU A 1 216 ? -4.806 18.396 14.286 1.00 90.12 216 GLU A O 1
ATOM 1808 N N . LYS A 1 217 ? -4.217 17.789 16.361 1.00 92.81 217 LYS A N 1
ATOM 1809 C CA . LYS A 1 217 ? -2.779 17.684 16.109 1.00 92.81 217 LYS A CA 1
ATOM 1810 C C . LYS A 1 217 ? -2.217 16.523 16.907 1.00 92.81 217 LYS A C 1
ATOM 1812 O O . LYS A 1 217 ? -2.439 16.449 18.119 1.00 92.81 217 LYS A O 1
ATOM 1817 N N . LEU A 1 218 ? -1.477 15.654 16.230 1.00 93.88 218 LEU A N 1
ATOM 1818 C CA . LEU A 1 218 ? -0.837 14.485 16.815 1.00 93.88 218 LEU A CA 1
ATOM 1819 C C . LEU A 1 218 ? 0.536 14.293 16.173 1.00 93.88 218 LEU A C 1
ATOM 1821 O O . LEU A 1 218 ? 0.664 14.345 14.955 1.00 93.88 218 LEU A O 1
ATOM 1825 N N . PHE A 1 219 ? 1.547 14.054 17.000 1.00 91.31 219 PHE A N 1
ATOM 1826 C CA . PHE A 1 219 ? 2.915 13.779 16.575 1.00 91.31 219 PHE A CA 1
ATOM 1827 C C . PHE A 1 219 ? 3.415 12.510 17.248 1.00 91.31 219 PHE A C 1
ATOM 1829 O O . PHE A 1 219 ? 3.053 12.223 18.392 1.00 91.31 219 PHE A O 1
ATOM 1836 N N . MET A 1 220 ? 4.268 11.769 16.549 1.00 88.19 220 MET A N 1
ATOM 1837 C CA . MET A 1 220 ? 4.894 10.556 17.055 1.00 88.19 220 MET A CA 1
ATOM 1838 C C . MET A 1 220 ? 6.413 10.716 17.006 1.00 88.19 220 MET A C 1
ATOM 1840 O O . MET A 1 220 ? 6.954 11.154 15.994 1.00 88.19 220 MET A O 1
ATOM 1844 N N . ASN A 1 221 ? 7.089 10.362 18.098 1.00 81.75 221 ASN A N 1
ATOM 1845 C CA . ASN A 1 221 ? 8.546 10.272 18.154 1.00 81.75 221 ASN A CA 1
ATOM 1846 C C . ASN A 1 221 ? 8.945 8.963 18.843 1.00 81.75 221 ASN A C 1
ATOM 1848 O O . ASN A 1 221 ? 8.598 8.757 20.012 1.00 81.75 221 ASN A O 1
ATOM 1852 N N . GLU A 1 222 ? 9.649 8.099 18.108 1.00 74.31 222 GLU A N 1
ATOM 1853 C CA . GLU A 1 222 ? 10.029 6.728 18.476 1.00 74.31 222 GLU A CA 1
ATOM 1854 C C . GLU A 1 222 ? 8.832 5.860 18.900 1.00 74.31 222 GLU A C 1
ATOM 1856 O O . GLU A 1 222 ? 8.305 5.065 18.133 1.00 74.31 222 GLU A O 1
ATOM 1861 N N . SER A 1 223 ? 8.388 5.992 20.149 1.00 70.12 223 SER A N 1
ATOM 1862 C CA . SER A 1 223 ? 7.260 5.250 20.731 1.00 70.12 223 SER A CA 1
ATOM 1863 C C . SER A 1 223 ? 6.315 6.136 21.551 1.00 70.12 223 SER A C 1
ATOM 1865 O O . SER A 1 223 ? 5.394 5.642 22.207 1.00 70.12 223 SER A O 1
ATOM 1867 N N . ASN A 1 224 ? 6.543 7.450 21.549 1.00 82.69 224 ASN A N 1
ATOM 1868 C CA . ASN A 1 224 ? 5.761 8.428 22.294 1.00 82.69 224 ASN A CA 1
ATOM 1869 C C . ASN A 1 224 ? 4.851 9.221 21.358 1.00 82.69 224 ASN A C 1
ATOM 1871 O O . ASN A 1 224 ? 5.261 9.588 20.259 1.00 82.69 224 ASN A O 1
ATOM 1875 N N . PHE A 1 225 ? 3.648 9.538 21.838 1.00 92.00 225 PHE A N 1
ATOM 1876 C CA . PHE A 1 225 ? 2.692 10.378 21.129 1.00 92.00 225 PHE A CA 1
ATOM 1877 C C . PHE A 1 225 ? 2.532 11.707 21.858 1.00 92.00 225 PHE A C 1
ATOM 1879 O O . PHE A 1 225 ? 2.534 11.757 23.091 1.00 92.00 225 PHE A O 1
ATOM 1886 N N . PHE A 1 226 ? 2.371 12.781 21.099 1.00 92.88 226 PHE A N 1
ATOM 1887 C CA . PHE A 1 226 ? 2.161 14.125 21.615 1.00 92.88 226 PHE A CA 1
ATOM 1888 C C . PHE A 1 226 ? 0.956 14.734 20.918 1.00 92.88 226 PHE A C 1
ATOM 1890 O O . PHE A 1 226 ? 0.897 14.736 19.692 1.00 92.88 226 PHE A O 1
ATOM 1897 N N . TYR A 1 227 ? 0.003 15.244 21.687 1.00 93.19 227 TYR A N 1
ATOM 1898 C CA . TYR A 1 227 ? -1.199 15.879 21.154 1.00 93.19 227 TYR A CA 1
ATOM 1899 C C . TYR A 1 227 ? -1.335 17.300 21.689 1.00 93.19 227 TYR A C 1
ATOM 1901 O O . TYR A 1 227 ? -0.838 17.608 22.777 1.00 93.19 227 TYR A O 1
ATOM 1909 N N . LYS A 1 228 ? -1.975 18.171 20.907 1.00 88.06 228 LYS A N 1
ATOM 1910 C CA . LYS A 1 228 ? -2.252 19.549 21.325 1.00 8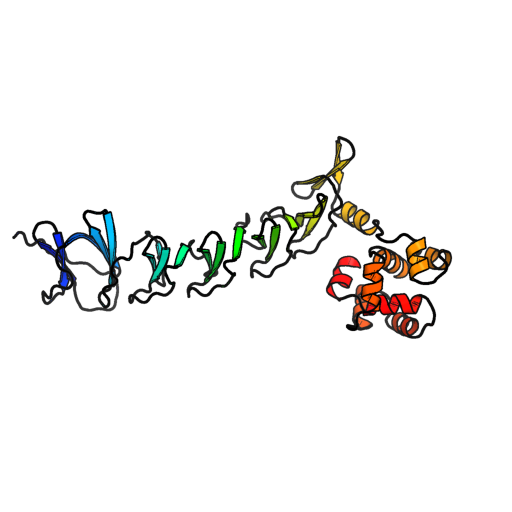8.06 228 LYS A CA 1
ATOM 1911 C C . LYS A 1 228 ? -3.456 19.573 22.272 1.00 88.06 228 LYS A C 1
ATOM 1913 O O . LYS A 1 228 ? -4.489 18.982 21.966 1.00 88.06 228 LYS A O 1
ATOM 1918 N N . GLU A 1 229 ? -3.324 20.271 23.395 1.00 85.94 229 GLU A N 1
ATOM 1919 C CA . GLU A 1 229 ? -4.402 20.545 24.348 1.00 85.94 229 GLU A CA 1
ATOM 1920 C C . GLU A 1 229 ? -4.280 21.995 24.835 1.00 85.94 229 GLU A C 1
ATOM 1922 O O . GLU A 1 229 ? -3.302 22.358 25.497 1.00 85.94 229 GLU A O 1
ATOM 1927 N N . GLY A 1 230 ? -5.249 22.841 24.473 1.00 86.69 230 GLY A N 1
ATOM 1928 C CA . GLY A 1 230 ? -5.074 24.294 24.567 1.00 86.69 230 GLY A CA 1
ATOM 1929 C C . GLY A 1 230 ? -3.895 24.730 23.697 1.00 86.69 230 GLY A C 1
ATOM 1930 O O . GLY A 1 230 ? -3.766 24.263 22.569 1.00 86.69 230 GLY A O 1
ATOM 1931 N N . ASP A 1 231 ? -2.995 25.554 24.229 1.00 88.00 231 ASP A N 1
ATOM 1932 C CA . ASP A 1 231 ? -1.791 26.001 23.510 1.00 88.00 231 ASP A CA 1
ATOM 1933 C C . ASP A 1 231 ? -0.560 25.108 23.714 1.00 88.00 231 ASP A C 1
ATOM 1935 O O . ASP A 1 231 ? 0.471 25.321 23.079 1.00 88.00 231 ASP A O 1
ATOM 1939 N N . ASN A 1 232 ? -0.669 24.066 24.543 1.00 89.62 232 ASN A N 1
ATOM 1940 C CA . ASN A 1 232 ? 0.454 23.206 24.904 1.00 89.62 232 ASN A CA 1
ATOM 1941 C C . ASN A 1 232 ? 0.377 21.830 24.235 1.00 89.62 232 ASN A C 1
ATOM 1943 O O . ASN A 1 232 ? -0.695 21.327 23.894 1.00 89.62 232 ASN A O 1
ATOM 1947 N N . PHE A 1 233 ? 1.533 21.179 24.108 1.00 90.25 233 PHE A N 1
ATOM 1948 C CA . PHE A 1 233 ? 1.616 19.770 23.737 1.00 90.25 233 PHE A CA 1
ATOM 1949 C C . PHE A 1 233 ? 1.726 18.897 24.981 1.00 90.25 233 PHE A C 1
ATOM 1951 O O . PHE A 1 233 ? 2.598 19.108 25.824 1.00 90.25 233 PHE A O 1
ATOM 1958 N N . LYS A 1 234 ? 0.872 17.876 25.079 1.00 91.38 234 LYS A N 1
ATOM 1959 C CA . LYS A 1 234 ? 0.950 16.866 26.136 1.00 91.38 234 LYS A CA 1
ATOM 1960 C C . LYS A 1 234 ? 1.363 15.520 25.571 1.00 91.38 234 LYS A C 1
ATOM 1962 O O . LYS A 1 234 ? 0.896 15.086 24.519 1.00 91.38 234 LYS A O 1
ATOM 1967 N N . LYS A 1 235 ? 2.220 14.830 26.320 1.00 92.56 235 LYS A N 1
ATOM 1968 C CA . LYS A 1 235 ? 2.622 13.454 26.036 1.00 92.56 235 LYS A CA 1
ATOM 1969 C C . LYS A 1 235 ? 1.499 12.487 26.416 1.00 92.56 235 LYS A C 1
ATOM 1971 O O . LYS A 1 235 ? 0.947 12.561 27.515 1.00 92.56 235 LYS A O 1
ATOM 1976 N N . ILE A 1 236 ? 1.207 11.528 25.548 1.00 90.94 236 ILE A N 1
ATOM 1977 C CA . ILE A 1 236 ? 0.272 10.433 25.796 1.00 90.94 236 ILE A CA 1
ATOM 1978 C C . ILE A 1 236 ? 0.875 9.112 25.309 1.00 90.94 236 ILE A C 1
ATOM 1980 O O . ILE A 1 236 ? 1.643 9.060 24.351 1.00 90.94 236 ILE A O 1
ATOM 1984 N N . THR A 1 237 ? 0.575 8.024 26.013 1.00 91.31 237 THR A N 1
ATOM 1985 C CA . THR A 1 237 ? 0.996 6.683 25.594 1.00 91.31 237 THR A CA 1
ATOM 1986 C C . THR A 1 237 ? -0.079 6.052 24.723 1.00 91.31 237 THR A C 1
ATOM 1988 O O . THR A 1 237 ? -1.269 6.281 24.951 1.00 91.31 237 THR A O 1
ATOM 1991 N N . LEU A 1 238 ? 0.313 5.174 23.798 1.00 88.38 238 LEU A N 1
ATOM 1992 C CA . LEU A 1 238 ? -0.641 4.452 22.953 1.00 88.38 238 LEU A CA 1
ATOM 1993 C C . LEU A 1 238 ? -1.695 3.697 23.782 1.00 88.38 238 LEU A C 1
ATOM 1995 O O . LEU A 1 238 ? -2.882 3.763 23.483 1.00 88.38 238 LEU A O 1
ATOM 1999 N N . LYS A 1 239 ? -1.292 3.063 24.895 1.00 87.94 239 LYS A N 1
ATOM 2000 C CA . LYS A 1 239 ? -2.218 2.389 25.825 1.00 87.94 239 LYS A CA 1
ATOM 2001 C C . LYS A 1 239 ? -3.305 3.335 26.352 1.00 87.94 239 LYS A C 1
ATOM 2003 O O . LYS A 1 239 ? -4.469 2.946 26.426 1.00 87.94 239 LYS A O 1
ATOM 2008 N N . LYS A 1 240 ? -2.939 4.572 26.714 1.00 88.44 240 LYS A N 1
ATOM 2009 C CA . LYS A 1 240 ? -3.902 5.592 27.158 1.00 88.44 240 LYS A CA 1
ATOM 2010 C C . LYS A 1 240 ? -4.777 6.080 26.002 1.00 88.44 240 LYS A C 1
ATOM 2012 O O . LYS A 1 240 ? -5.977 6.226 26.200 1.00 88.44 240 LYS A O 1
ATOM 2017 N N . MET A 1 241 ? -4.216 6.273 24.806 1.00 88.62 241 MET A N 1
ATOM 2018 C CA . MET A 1 241 ? -4.992 6.653 23.616 1.00 88.62 241 MET A CA 1
ATOM 2019 C C . MET A 1 241 ? -6.050 5.603 23.275 1.00 88.62 241 MET A C 1
ATOM 2021 O O . MET A 1 241 ? -7.210 5.953 23.101 1.00 88.62 241 MET A O 1
ATOM 2025 N N . ILE A 1 242 ? -5.688 4.316 23.267 1.00 82.31 242 ILE A N 1
ATOM 2026 C CA . ILE A 1 242 ? -6.628 3.208 23.033 1.00 82.31 242 ILE A CA 1
ATOM 2027 C C . ILE A 1 242 ? -7.729 3.202 24.100 1.00 82.31 242 ILE A C 1
ATOM 2029 O O . ILE A 1 242 ? -8.907 3.080 23.773 1.00 82.31 242 ILE A O 1
ATOM 2033 N N . ALA A 1 243 ? -7.372 3.374 25.378 1.00 77.12 243 ALA A N 1
ATOM 2034 C CA . ALA A 1 243 ? -8.355 3.444 26.458 1.00 77.12 243 ALA A CA 1
ATOM 2035 C C . ALA A 1 243 ? -9.322 4.633 26.302 1.00 77.12 243 ALA A C 1
ATOM 2037 O O . ALA A 1 243 ? -10.509 4.493 26.588 1.00 77.12 243 ALA A O 1
ATOM 2038 N N . ASN A 1 244 ? -8.836 5.783 25.827 1.00 77.75 244 ASN A N 1
ATOM 2039 C CA . ASN A 1 244 ? -9.662 6.959 25.554 1.00 77.75 244 ASN A CA 1
ATOM 2040 C C . ASN A 1 244 ? -10.543 6.763 24.313 1.00 77.75 244 ASN A C 1
ATOM 2042 O O . ASN A 1 244 ? -11.721 7.107 24.352 1.00 77.75 244 ASN A O 1
ATOM 2046 N N . ASN A 1 245 ? -10.010 6.142 23.258 1.00 69.06 245 ASN A N 1
ATOM 2047 C CA . ASN A 1 245 ? -10.755 5.801 22.046 1.00 69.06 245 ASN A CA 1
ATOM 2048 C C . ASN A 1 245 ? -11.925 4.850 22.369 1.00 69.06 245 ASN A C 1
ATOM 2050 O O . ASN A 1 245 ? -13.048 5.073 21.932 1.00 69.06 245 ASN A O 1
ATOM 2054 N N . LYS A 1 246 ? -11.707 3.858 23.247 1.00 60.38 246 LYS A N 1
ATOM 2055 C CA . LYS A 1 246 ? -12.766 2.959 23.750 1.00 60.38 246 LYS A CA 1
ATOM 2056 C C . LYS A 1 246 ? -13.844 3.661 24.586 1.00 60.38 246 LYS A C 1
ATOM 2058 O O . LYS A 1 246 ? -14.940 3.127 24.721 1.00 60.38 246 LYS A O 1
ATOM 2063 N N . LYS A 1 247 ? -13.553 4.833 25.164 1.00 53.88 247 LYS A N 1
ATOM 2064 C CA . LYS A 1 247 ? -14.522 5.632 25.939 1.00 53.88 247 LYS A CA 1
ATOM 2065 C C . LYS A 1 247 ? -15.360 6.574 25.074 1.00 53.88 247 LYS A C 1
ATOM 2067 O O . LYS A 1 247 ? -16.328 7.140 25.581 1.00 53.88 247 LYS A O 1
ATOM 2072 N N . GLN A 1 248 ? -15.009 6.766 23.804 1.00 59.56 248 GLN A N 1
ATOM 2073 C CA . GLN A 1 248 ? -15.717 7.681 22.917 1.00 59.56 248 GLN A CA 1
ATOM 2074 C C . GLN A 1 248 ? -16.951 6.982 22.340 1.00 59.56 248 GLN A C 1
ATOM 2076 O O . GLN A 1 248 ? -16.963 6.481 21.219 1.00 59.56 248 GLN A O 1
ATOM 2081 N N . TYR A 1 249 ? -17.992 6.889 23.167 1.00 66.19 249 TYR A N 1
ATOM 2082 C CA . TYR A 1 249 ? -19.269 6.322 22.759 1.00 66.19 249 TYR A CA 1
ATOM 2083 C C . TYR A 1 249 ? -19.874 7.177 21.642 1.00 66.19 249 TYR A C 1
ATOM 2085 O O . TYR A 1 249 ? -20.131 8.363 21.841 1.00 66.19 249 TYR A O 1
ATOM 2093 N N . LYS A 1 250 ? -20.119 6.574 20.477 1.00 77.81 250 LYS A N 1
ATOM 2094 C CA . LYS A 1 250 ? -20.762 7.243 19.337 1.00 77.81 250 LYS A CA 1
ATOM 2095 C C . LYS A 1 250 ? -22.286 7.336 19.491 1.00 77.81 250 LYS A C 1
ATOM 2097 O O . LYS A 1 250 ? -22.919 8.079 18.747 1.00 77.81 250 LYS A O 1
ATOM 2102 N N . ILE A 1 251 ? -22.861 6.603 20.449 1.00 81.31 251 ILE A N 1
ATOM 2103 C CA . ILE A 1 251 ? -24.265 6.694 20.864 1.00 81.31 251 ILE A CA 1
ATOM 2104 C C . ILE A 1 251 ? -24.354 6.909 22.386 1.00 81.31 251 ILE A C 1
ATOM 2106 O O . ILE A 1 251 ? -23.671 6.241 23.185 1.00 81.31 251 ILE A O 1
ATOM 2110 N N . SER A 1 252 ? -25.172 7.870 22.826 1.00 76.56 252 SER A N 1
ATOM 2111 C CA . SER A 1 252 ? -25.352 8.136 24.258 1.00 76.56 252 SER A CA 1
ATOM 2112 C C . SER A 1 252 ? -26.029 6.952 24.964 1.00 76.56 252 SER A C 1
ATOM 2114 O O . SER A 1 252 ? -26.605 6.068 24.332 1.00 76.56 252 SER A O 1
ATOM 2116 N N . HIS A 1 253 ? -25.942 6.894 26.296 1.00 74.94 253 HIS A N 1
ATOM 2117 C CA . HIS A 1 253 ? -26.567 5.814 27.070 1.00 74.94 253 HIS A CA 1
ATOM 2118 C C . HIS A 1 253 ? -28.086 5.766 26.845 1.00 74.94 253 HIS A C 1
ATOM 2120 O O . HIS A 1 253 ? -28.640 4.696 26.600 1.00 74.94 253 HIS A O 1
ATOM 2126 N N . ASN A 1 254 ? -28.735 6.933 26.865 1.00 73.81 254 ASN A N 1
ATOM 2127 C CA . ASN A 1 254 ? -30.181 7.053 26.697 1.00 73.81 254 ASN A CA 1
ATOM 2128 C C . ASN A 1 254 ? -30.617 6.729 25.265 1.00 73.81 254 ASN A C 1
ATOM 2130 O O . ASN A 1 254 ? -31.599 6.018 25.070 1.00 73.81 254 ASN A O 1
ATOM 2134 N N . GLU A 1 255 ? -29.864 7.181 24.259 1.00 80.25 255 GLU A N 1
ATOM 2135 C CA . GLU A 1 255 ? -30.134 6.822 22.863 1.00 80.25 255 GLU A CA 1
ATOM 2136 C C . GLU A 1 255 ? -29.940 5.327 22.614 1.00 80.25 255 GLU A C 1
ATOM 2138 O O . GLU A 1 255 ? -30.729 4.725 21.893 1.00 80.25 255 GLU A O 1
ATOM 2143 N N . PHE A 1 256 ? -28.931 4.706 23.230 1.00 88.31 256 PHE A N 1
ATOM 2144 C CA . PHE A 1 256 ? -28.695 3.271 23.098 1.00 88.31 256 PHE A CA 1
ATOM 2145 C C . PHE A 1 256 ? -29.785 2.442 23.787 1.00 88.31 256 PHE A C 1
ATOM 2147 O O . PHE A 1 256 ? -30.262 1.462 23.219 1.00 88.31 256 PHE A O 1
ATOM 2154 N N . ALA A 1 257 ? -30.233 2.858 24.975 1.00 79.62 257 ALA A N 1
ATOM 2155 C CA . ALA A 1 257 ? -31.369 2.246 25.661 1.00 79.62 257 ALA A CA 1
ATOM 2156 C C . ALA A 1 257 ? -32.658 2.349 24.829 1.00 79.62 257 ALA A C 1
ATOM 2158 O O . ALA A 1 257 ? -33.357 1.353 24.639 1.00 79.62 257 ALA A O 1
ATOM 2159 N N . SER A 1 258 ? -32.911 3.531 24.258 1.00 85.31 258 SER A N 1
ATOM 2160 C CA . SER A 1 258 ? -34.029 3.779 23.343 1.00 85.31 258 SER A CA 1
ATOM 2161 C C . SER A 1 258 ? -33.943 2.906 22.086 1.00 85.31 258 SER A C 1
ATOM 2163 O O . SER A 1 258 ? -34.914 2.245 21.721 1.00 85.31 258 SER A O 1
ATOM 2165 N N . PHE A 1 259 ? -32.759 2.809 21.475 1.00 92.25 259 PHE A N 1
ATOM 2166 C CA . PHE A 1 259 ? -32.505 1.949 20.319 1.00 92.25 259 PHE A CA 1
ATOM 2167 C C . PHE A 1 259 ? -32.791 0.469 20.615 1.00 92.25 259 PHE A C 1
ATOM 2169 O O . PHE A 1 259 ? -33.442 -0.212 19.825 1.00 92.25 259 PHE A O 1
ATOM 2176 N N . LEU A 1 260 ? -32.360 -0.018 21.781 1.00 91.19 260 LEU A N 1
ATOM 2177 C CA . LEU A 1 260 ? -32.614 -1.381 22.245 1.00 91.19 260 LEU A CA 1
ATOM 2178 C C . LEU A 1 260 ? -34.047 -1.610 22.758 1.00 91.19 260 LEU A C 1
ATOM 2180 O O . LEU A 1 260 ? -34.380 -2.742 23.111 1.00 91.19 260 LEU A O 1
ATOM 2184 N N . LYS A 1 261 ? -34.884 -0.563 22.809 1.00 90.75 261 LYS A N 1
ATOM 2185 C CA . LYS A 1 261 ? -36.242 -0.581 23.376 1.00 90.75 261 LYS A CA 1
ATOM 2186 C C . LYS A 1 261 ? -36.277 -1.138 24.805 1.00 90.75 261 LYS A C 1
ATOM 2188 O O . LYS A 1 261 ? -37.143 -1.935 25.154 1.00 90.75 261 LYS A O 1
ATOM 2193 N N . THR A 1 262 ? -35.321 -0.725 25.635 1.00 82.88 262 THR A N 1
ATOM 2194 C CA . THR A 1 262 ? -35.217 -1.138 27.042 1.00 82.88 262 THR A CA 1
ATOM 2195 C C . THR A 1 262 ? -35.087 0.080 27.955 1.00 82.88 262 THR A C 1
ATOM 2197 O O . THR A 1 262 ? -34.485 1.076 27.550 1.00 82.88 262 THR A O 1
ATOM 2200 N N . PRO A 1 263 ? -35.581 0.025 29.206 1.00 74.81 263 PRO A N 1
ATOM 2201 C CA . PRO A 1 263 ? -35.325 1.088 30.170 1.00 74.81 263 PRO A CA 1
ATOM 2202 C C . PRO A 1 263 ? -33.819 1.293 30.380 1.00 74.81 263 PRO A C 1
ATOM 2204 O O . PRO A 1 263 ? -33.070 0.329 30.551 1.00 74.81 263 PRO A O 1
ATOM 2207 N N . ALA A 1 264 ? -33.369 2.550 30.405 1.00 67.69 264 ALA A N 1
ATOM 2208 C CA . ALA A 1 264 ? -31.963 2.896 30.635 1.00 67.69 264 ALA A CA 1
ATOM 2209 C C . ALA A 1 264 ? -31.377 2.272 31.928 1.00 67.69 264 ALA A C 1
ATOM 2211 O O . ALA A 1 264 ? -30.284 1.697 31.859 1.00 67.69 264 ALA A O 1
ATOM 2212 N N . PRO A 1 265 ? -32.108 2.227 33.069 1.00 72.56 265 PRO A N 1
ATOM 2213 C CA . PRO A 1 265 ? -31.626 1.557 34.282 1.00 72.56 265 PRO A CA 1
ATOM 2214 C C . PRO A 1 265 ? -31.316 0.065 34.094 1.00 72.56 265 PRO A C 1
ATOM 2216 O O . PRO A 1 265 ? -30.399 -0.460 34.723 1.00 72.56 265 PRO A O 1
ATOM 2219 N N . THR A 1 266 ? -32.011 -0.625 33.185 1.00 70.94 266 THR A N 1
ATOM 2220 C CA . THR A 1 266 ? -31.759 -2.042 32.876 1.00 70.94 266 THR A CA 1
ATOM 2221 C C . THR A 1 266 ? -30.353 -2.255 32.301 1.00 70.94 266 THR A C 1
ATOM 2223 O O . THR A 1 266 ? -29.720 -3.280 32.562 1.00 70.94 266 THR A O 1
ATOM 2226 N N . LEU A 1 267 ? -29.825 -1.270 31.565 1.00 70.75 267 LEU A N 1
ATOM 2227 C CA . LEU A 1 267 ? -28.476 -1.296 30.988 1.00 70.75 267 LEU A CA 1
ATOM 2228 C C . LEU A 1 267 ? -27.406 -0.701 31.914 1.00 70.75 267 LEU A C 1
ATOM 2230 O O . LEU A 1 267 ? -26.216 -0.930 31.693 1.00 70.75 267 LEU A O 1
ATOM 2234 N N . TYR A 1 268 ? -27.799 0.021 32.965 1.00 64.06 268 TYR A N 1
ATOM 2235 C CA . TYR A 1 268 ? -26.872 0.616 33.934 1.00 64.06 268 TYR A CA 1
ATOM 2236 C C . TYR A 1 268 ? -25.958 -0.438 34.577 1.00 64.06 268 TYR A C 1
ATOM 2238 O O . TYR A 1 268 ? -24.743 -0.260 34.673 1.00 64.06 268 TYR A O 1
ATOM 2246 N N . ASN A 1 269 ? -26.527 -1.599 34.916 1.00 67.81 269 ASN A N 1
ATOM 2247 C CA . ASN A 1 269 ? -25.785 -2.718 35.498 1.00 67.81 269 ASN A CA 1
ATOM 2248 C C . ASN A 1 269 ? -24.814 -3.379 34.513 1.00 67.81 269 ASN A C 1
ATOM 2250 O O . ASN A 1 269 ? -23.871 -4.035 34.941 1.00 67.81 269 ASN A O 1
ATOM 2254 N N . TRP A 1 270 ? -25.005 -3.219 33.201 1.00 73.94 270 TRP A N 1
ATOM 2255 C CA . TRP A 1 270 ? -24.045 -3.726 32.223 1.00 73.94 270 TRP A CA 1
ATOM 2256 C C . TRP A 1 270 ? -22.798 -2.845 32.175 1.00 73.94 270 TRP A C 1
ATOM 2258 O O . TRP A 1 270 ? -21.695 -3.377 32.192 1.00 73.94 270 TRP A O 1
ATOM 2268 N N . GLY A 1 271 ? -22.952 -1.517 32.201 1.00 62.06 271 GLY A N 1
ATOM 2269 C CA . GLY A 1 271 ? -21.821 -0.579 32.183 1.00 62.06 271 GLY A CA 1
ATOM 2270 C C . GLY A 1 271 ? -20.940 -0.610 33.440 1.00 62.06 271 GLY A C 1
ATOM 2271 O O . GLY A 1 271 ? -19.761 -0.262 33.363 1.00 62.06 271 GLY A O 1
ATOM 2272 N N . ASN A 1 272 ? -21.485 -1.070 34.571 1.00 63.34 272 ASN A N 1
ATOM 2273 C CA . ASN A 1 272 ? -20.819 -1.049 35.880 1.00 63.34 272 ASN A CA 1
ATOM 2274 C C . ASN A 1 272 ? -20.377 -2.430 36.400 1.00 63.34 272 ASN A C 1
ATOM 2276 O O . ASN A 1 272 ? -19.803 -2.517 37.482 1.00 63.34 272 ASN A O 1
ATOM 2280 N N . ASN A 1 273 ? -20.618 -3.516 35.658 1.00 66.69 273 ASN A N 1
ATOM 2281 C CA . ASN A 1 273 ? -20.272 -4.866 36.108 1.00 66.69 273 ASN A CA 1
ATOM 2282 C C . ASN A 1 273 ? -18.898 -5.314 35.583 1.00 66.69 273 ASN A C 1
ATOM 2284 O O . ASN A 1 273 ? -18.776 -5.767 34.447 1.00 66.69 273 ASN A O 1
ATOM 2288 N N . ASP A 1 274 ? -17.872 -5.232 36.432 1.00 59.47 274 ASP A N 1
ATOM 2289 C CA . ASP A 1 274 ? -16.493 -5.636 36.110 1.00 59.47 274 ASP A CA 1
ATOM 2290 C C . ASP A 1 274 ? -16.238 -7.156 36.150 1.00 59.47 274 ASP A C 1
ATOM 2292 O O . ASP A 1 274 ? -15.126 -7.599 35.867 1.00 59.47 274 ASP A O 1
ATOM 2296 N N . LYS A 1 275 ? -17.247 -7.973 36.485 1.00 62.28 275 LYS A N 1
ATOM 2297 C CA . LYS A 1 275 ? -17.092 -9.426 36.685 1.00 62.28 275 LYS A CA 1
ATOM 2298 C C . LYS A 1 275 ? -17.580 -10.296 35.514 1.00 62.28 275 LYS A C 1
ATOM 2300 O O . LYS A 1 275 ? -17.549 -11.516 35.643 1.00 62.28 275 LYS A O 1
ATOM 2305 N N . ASP A 1 276 ? -18.034 -9.722 34.392 1.00 75.19 276 ASP A N 1
ATOM 2306 C CA . ASP A 1 276 ? -18.617 -10.486 33.268 1.00 75.19 276 ASP A CA 1
ATOM 2307 C C . ASP A 1 276 ? -18.424 -9.809 31.885 1.00 75.19 276 ASP A C 1
ATOM 2309 O O . ASP A 1 276 ? -18.040 -8.642 31.793 1.00 75.19 276 ASP A O 1
ATOM 2313 N N . TYR A 1 277 ? -18.745 -10.510 30.785 1.00 83.69 277 TYR A N 1
ATOM 2314 C CA . TYR A 1 277 ? -18.674 -10.016 29.395 1.00 83.69 277 TYR A CA 1
ATOM 2315 C C . TYR A 1 277 ? -19.537 -8.767 29.137 1.00 83.69 277 TYR A C 1
ATOM 2317 O O . TYR A 1 277 ? -19.324 -8.053 28.156 1.00 83.69 277 TYR A O 1
ATOM 2325 N N . LYS A 1 278 ? -20.521 -8.495 30.002 1.00 86.06 278 LYS A N 1
ATOM 2326 C CA . LYS A 1 278 ? -21.555 -7.465 29.816 1.00 86.06 278 LYS A CA 1
ATOM 2327 C C . LYS A 1 278 ? -20.993 -6.053 29.677 1.00 86.06 278 LYS A C 1
ATOM 2329 O O . LYS A 1 278 ? -21.458 -5.328 28.802 1.00 86.06 278 LYS A O 1
ATOM 2334 N N . LYS A 1 279 ? -19.984 -5.673 30.469 1.00 82.62 279 LYS A N 1
ATOM 2335 C CA . LYS A 1 279 ? -19.371 -4.333 30.398 1.00 82.62 279 LYS A CA 1
ATOM 2336 C C . LYS A 1 279 ? -18.626 -4.105 29.092 1.00 82.62 279 LYS A C 1
ATOM 2338 O O . LYS A 1 279 ? -18.798 -3.069 28.453 1.00 82.62 279 LYS A O 1
ATOM 2343 N N . ASN A 1 280 ? -17.853 -5.098 28.659 1.00 81.75 280 ASN A N 1
ATOM 2344 C CA . ASN A 1 280 ? -17.129 -5.033 27.391 1.00 81.75 280 ASN A CA 1
ATOM 2345 C C . ASN A 1 280 ? -18.099 -4.985 26.209 1.00 81.75 280 ASN A C 1
ATOM 2347 O O . ASN A 1 280 ? -17.948 -4.137 25.334 1.00 81.75 280 ASN A O 1
ATOM 2351 N N . LEU A 1 281 ? -19.140 -5.821 26.232 1.00 87.62 281 LEU A N 1
ATOM 2352 C CA . LEU A 1 281 ? -20.167 -5.843 25.197 1.00 87.62 281 LEU A CA 1
ATOM 2353 C C . LEU A 1 281 ? -20.964 -4.536 25.138 1.00 87.62 281 LEU A C 1
ATOM 2355 O O . LEU A 1 281 ? -21.209 -4.011 24.056 1.00 87.62 281 LEU A O 1
ATOM 2359 N N . TYR A 1 282 ? -21.320 -3.979 26.291 1.00 86.69 282 TYR A N 1
ATOM 2360 C CA . TYR A 1 282 ? -21.988 -2.686 26.386 1.00 86.69 282 TYR A CA 1
ATOM 2361 C C . TYR A 1 282 ? -21.134 -1.551 25.803 1.00 86.69 282 TYR A C 1
ATOM 2363 O O . TYR A 1 282 ? -21.625 -0.769 24.989 1.00 86.69 282 TYR A O 1
ATOM 2371 N N . ASN A 1 283 ? -19.847 -1.484 26.157 1.00 82.06 283 ASN A N 1
ATOM 2372 C CA . ASN A 1 283 ? -18.944 -0.459 25.632 1.00 82.06 283 ASN A CA 1
ATOM 2373 C C . ASN A 1 283 ? -18.714 -0.616 24.125 1.00 82.06 283 ASN A C 1
ATOM 2375 O O . ASN A 1 283 ? -18.745 0.371 23.393 1.00 82.06 283 ASN A O 1
ATOM 2379 N N . PHE A 1 284 ? -18.544 -1.857 23.667 1.00 86.19 284 PHE A N 1
ATOM 2380 C CA . PHE A 1 284 ? -18.401 -2.194 22.256 1.00 86.19 284 PHE A CA 1
ATOM 2381 C C . PHE A 1 284 ? -19.601 -1.719 21.435 1.00 86.19 284 PHE A C 1
ATOM 2383 O O . PHE A 1 284 ? -19.430 -0.973 20.476 1.00 86.19 284 PHE A O 1
ATOM 2390 N N . LEU A 1 285 ? -20.824 -2.084 21.826 1.00 89.38 285 LEU A N 1
ATOM 2391 C CA . LEU A 1 285 ? -22.025 -1.699 21.077 1.00 89.38 285 LEU A CA 1
ATOM 2392 C C . LEU A 1 285 ? -22.220 -0.179 21.054 1.00 89.38 285 LEU A C 1
ATOM 2394 O O . LEU A 1 285 ? -22.652 0.379 20.049 1.00 89.38 285 LEU A O 1
ATOM 2398 N N . ARG A 1 286 ? -21.833 0.511 22.132 1.00 89.00 286 ARG A N 1
ATOM 2399 C CA . ARG A 1 286 ? -21.891 1.974 22.205 1.00 89.00 286 ARG A CA 1
ATOM 2400 C C . ARG A 1 286 ? -20.780 2.694 21.436 1.00 89.00 286 ARG A C 1
ATOM 2402 O O . ARG A 1 286 ? -20.827 3.919 21.324 1.00 89.00 286 ARG A O 1
ATOM 2409 N N . SER A 1 287 ? -19.804 1.970 20.892 1.00 83.31 287 SER A N 1
ATOM 2410 C CA . SER A 1 287 ? -18.785 2.527 19.991 1.00 83.31 287 SER A CA 1
ATOM 2411 C C . SER A 1 287 ? -19.303 2.769 18.566 1.00 83.31 287 SER A C 1
ATOM 2413 O O . SER A 1 287 ? -18.603 3.380 17.759 1.00 83.31 287 SER A O 1
ATOM 2415 N N . PHE A 1 288 ? -20.534 2.342 18.269 1.00 85.38 288 PHE A N 1
ATOM 2416 C CA . PHE A 1 288 ? -21.200 2.532 16.983 1.00 85.38 288 PHE A CA 1
ATOM 2417 C C . PHE A 1 288 ? -22.243 3.654 17.037 1.00 85.38 288 PHE A C 1
ATOM 2419 O O . PHE A 1 288 ? -22.864 3.905 18.073 1.00 85.38 288 PHE A O 1
ATOM 2426 N N . LYS A 1 289 ? -22.444 4.336 15.908 1.00 86.38 289 LYS A N 1
ATOM 2427 C CA . LYS A 1 289 ? -23.575 5.243 15.682 1.00 86.38 289 LYS A CA 1
ATOM 2428 C C . LYS A 1 289 ? -24.861 4.430 15.543 1.00 86.38 289 LYS A C 1
ATOM 2430 O O . LYS A 1 289 ? -24.837 3.264 15.151 1.00 86.38 289 LYS A O 1
ATOM 2435 N N . LYS A 1 290 ? -26.007 5.077 15.765 1.00 88.44 290 LYS A N 1
ATOM 2436 C CA . LYS A 1 290 ? -27.327 4.454 15.582 1.00 88.44 290 LYS A CA 1
ATOM 2437 C C . LYS A 1 290 ? -27.486 3.811 14.195 1.00 88.44 290 LYS A C 1
ATOM 2439 O O . LYS A 1 290 ? -27.910 2.665 14.114 1.00 88.44 290 LYS A O 1
ATOM 2444 N N . GLN A 1 291 ? -27.083 4.504 13.126 1.00 87.50 291 GLN A N 1
ATOM 2445 C CA . GLN A 1 291 ? -27.212 4.000 11.752 1.00 87.50 291 GLN A CA 1
ATOM 2446 C C . GLN A 1 291 ? -26.369 2.738 11.496 1.00 87.50 291 GLN A C 1
ATOM 2448 O O . GLN A 1 291 ? -26.792 1.853 10.760 1.00 87.50 291 GLN A O 1
ATOM 2453 N N . GLU A 1 292 ? -25.194 2.631 12.122 1.00 88.94 292 GLU A N 1
ATOM 2454 C CA . GLU A 1 292 ? -24.322 1.452 12.004 1.00 88.94 292 GLU A CA 1
ATOM 2455 C C . GLU A 1 292 ? -24.970 0.238 12.692 1.00 88.94 292 GLU A C 1
ATOM 2457 O O . GLU A 1 292 ? -25.012 -0.856 12.131 1.00 88.94 292 GLU A O 1
ATOM 2462 N N . LEU A 1 293 ? -25.564 0.438 13.873 1.00 92.31 293 LEU A N 1
ATOM 2463 C CA . LEU A 1 293 ? -26.303 -0.616 14.573 1.00 92.31 293 LEU A CA 1
ATOM 2464 C C . LEU A 1 293 ? -27.543 -1.076 13.788 1.00 92.31 293 LEU A C 1
ATOM 2466 O O . LEU A 1 293 ? -27.833 -2.272 13.733 1.00 92.31 293 LEU A O 1
ATOM 2470 N N . GLU A 1 294 ? -28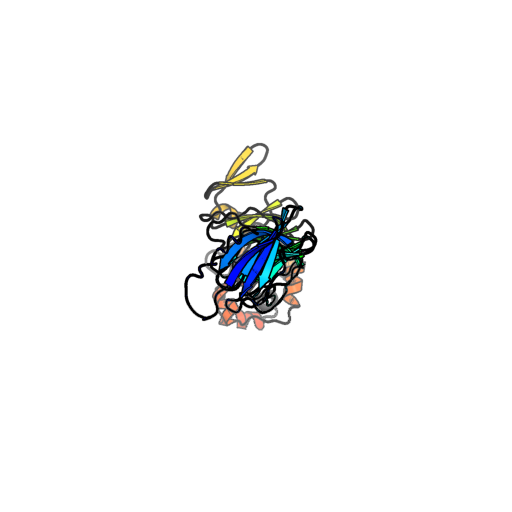.262 -0.146 13.154 1.00 92.94 294 GLU A N 1
ATOM 2471 C CA . GLU A 1 294 ? -29.390 -0.457 12.264 1.00 92.94 294 GLU A CA 1
ATOM 2472 C C . GLU A 1 294 ? -28.955 -1.254 11.032 1.00 92.94 294 GLU A C 1
ATOM 2474 O O . GLU A 1 294 ? -29.674 -2.159 10.605 1.00 92.94 294 GLU A O 1
ATOM 2479 N N . TYR A 1 295 ? -27.782 -0.946 10.476 1.00 90.69 295 TYR A N 1
ATOM 2480 C CA . TYR A 1 295 ? -27.205 -1.706 9.372 1.00 90.69 295 TYR A CA 1
ATOM 2481 C C . TYR A 1 295 ? -26.929 -3.158 9.781 1.00 90.69 295 TYR A C 1
ATOM 2483 O O . TYR A 1 295 ? -27.370 -4.081 9.096 1.00 90.69 295 TYR A O 1
ATOM 2491 N N . PHE A 1 296 ? -26.300 -3.384 10.940 1.00 91.94 296 PHE A N 1
ATOM 2492 C CA . PHE A 1 296 ? -26.039 -4.743 11.427 1.00 91.94 296 PHE A CA 1
ATOM 2493 C C . PHE A 1 296 ? -27.328 -5.548 11.636 1.00 91.94 296 PHE A C 1
ATOM 2495 O O . PHE A 1 296 ? -27.3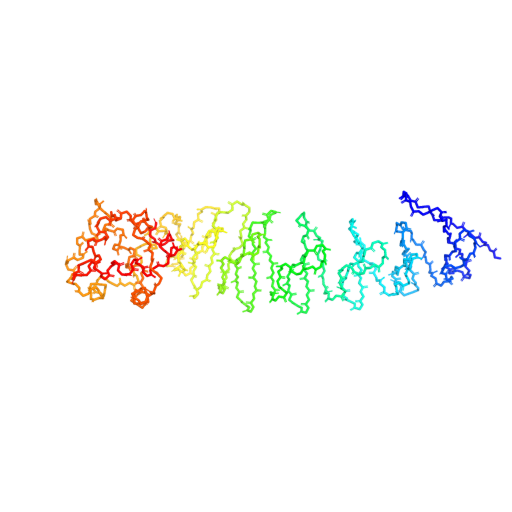68 -6.730 11.314 1.00 91.94 296 PHE A O 1
ATOM 2502 N N . LEU A 1 297 ? -28.412 -4.920 12.099 1.00 92.25 297 LEU A N 1
ATOM 2503 C CA . LEU A 1 297 ? -29.706 -5.595 12.271 1.00 92.25 297 LEU A CA 1
ATOM 2504 C C . LEU A 1 297 ? -30.342 -6.098 10.964 1.00 92.25 297 LEU A C 1
ATOM 2506 O O . LEU A 1 297 ? -31.186 -6.999 11.022 1.00 92.25 297 LEU A O 1
ATOM 2510 N N . LYS A 1 298 ? -29.978 -5.495 9.826 1.00 89.25 298 LYS A N 1
ATOM 2511 C CA . LYS A 1 298 ? -30.486 -5.827 8.485 1.00 89.25 298 LYS A CA 1
ATOM 2512 C C . LYS A 1 298 ? -29.590 -6.811 7.725 1.00 89.25 298 LYS A C 1
ATOM 2514 O O . LYS A 1 298 ? -29.998 -7.293 6.678 1.00 89.25 298 LYS A O 1
ATOM 2519 N N . SER A 1 299 ? -28.384 -7.087 8.220 1.00 82.12 299 SER A N 1
ATOM 2520 C CA . SER A 1 299 ? -27.410 -7.945 7.540 1.00 82.12 299 SER A CA 1
ATOM 2521 C C . SER A 1 299 ? -27.859 -9.412 7.509 1.00 82.12 299 SER A C 1
ATOM 2523 O O . SER A 1 299 ? -28.200 -9.987 8.543 1.00 82.12 299 SER A O 1
ATOM 2525 N N . GLU A 1 300 ? -27.813 -10.027 6.323 1.00 72.06 300 GLU A N 1
ATOM 2526 C CA . GLU A 1 300 ? -28.155 -11.444 6.100 1.00 72.06 300 GLU A CA 1
ATOM 2527 C C . GLU A 1 300 ? -26.979 -12.397 6.400 1.00 72.06 300 GLU A C 1
ATOM 2529 O O . GLU A 1 300 ? -27.166 -13.599 6.600 1.00 72.06 300 GLU A O 1
ATOM 2534 N N . ASN A 1 301 ? -25.755 -11.866 6.501 1.00 66.62 301 ASN A N 1
ATOM 2535 C CA . ASN A 1 301 ? -24.547 -12.647 6.766 1.00 66.62 301 ASN A CA 1
ATOM 2536 C C . ASN A 1 301 ? -24.341 -12.851 8.272 1.00 66.62 301 ASN A C 1
ATOM 2538 O O . ASN A 1 301 ? -23.707 -12.042 8.944 1.00 66.62 301 ASN A O 1
ATOM 2542 N N . GLY A 1 302 ? -24.866 -13.959 8.801 1.00 79.19 302 GLY A N 1
ATOM 2543 C CA . GLY A 1 302 ? -24.809 -14.286 10.225 1.00 79.19 302 GLY A CA 1
ATOM 2544 C C . GLY A 1 302 ? -23.507 -14.961 10.680 1.00 79.19 302 GLY A C 1
ATOM 2545 O O . GLY A 1 302 ? -23.250 -16.113 10.325 1.00 79.19 302 GLY A O 1
ATOM 2546 N N . LEU A 1 303 ? -22.731 -14.335 11.573 1.00 88.50 303 LEU A N 1
ATOM 2547 C CA . LEU A 1 303 ? -21.628 -15.009 12.281 1.00 88.50 303 LEU A CA 1
ATOM 2548 C C . LEU A 1 303 ? -22.117 -16.227 13.079 1.00 88.50 303 LEU A C 1
ATOM 2550 O O . LEU A 1 303 ? -23.207 -16.214 13.641 1.00 88.50 303 LEU A O 1
ATOM 2554 N N . SER A 1 304 ? -21.315 -17.290 13.192 1.00 91.12 304 SER A N 1
ATOM 2555 C CA . SER A 1 304 ? -21.683 -18.423 14.053 1.00 91.12 304 SER A CA 1
ATOM 2556 C C . SER A 1 304 ? -21.564 -18.065 15.538 1.00 91.12 304 SER A C 1
ATOM 2558 O O . SER A 1 304 ? -20.645 -17.345 15.939 1.00 91.12 304 SER A O 1
ATOM 2560 N N . ASP A 1 305 ? -22.443 -18.628 16.372 1.00 92.50 305 ASP A N 1
ATOM 2561 C CA . ASP A 1 305 ? -22.430 -18.424 17.829 1.00 92.50 305 ASP A CA 1
ATOM 2562 C C . ASP A 1 305 ? -21.063 -18.783 18.438 1.00 92.50 305 ASP A C 1
ATOM 2564 O O . ASP A 1 305 ? -20.582 -18.104 19.342 1.00 92.50 305 ASP A O 1
ATOM 2568 N N . TYR A 1 306 ? -20.385 -19.795 17.885 1.00 91.31 306 TYR A N 1
ATOM 2569 C CA . TYR A 1 306 ? -19.019 -20.164 18.265 1.00 91.31 306 TYR A CA 1
ATOM 2570 C C . TYR A 1 306 ? -18.013 -19.020 18.053 1.00 91.31 306 TYR A C 1
ATOM 2572 O O . TYR A 1 306 ? -17.221 -18.713 18.947 1.00 91.31 306 TYR A O 1
ATOM 2580 N N . LYS A 1 307 ? -18.041 -18.361 16.883 1.00 91.06 307 LYS A N 1
ATOM 2581 C CA . LYS A 1 307 ? -17.134 -17.243 16.570 1.00 91.06 307 LYS A CA 1
ATOM 2582 C C . LYS A 1 307 ? -17.411 -16.044 17.471 1.00 91.06 307 LYS A C 1
ATOM 2584 O O . LYS A 1 307 ? -16.466 -15.481 18.023 1.00 91.06 307 LYS A O 1
ATOM 2589 N N . ILE A 1 308 ? -18.690 -15.709 17.657 1.00 92.81 308 ILE A N 1
ATOM 2590 C CA . ILE A 1 308 ? -19.113 -14.633 18.558 1.00 92.81 308 ILE A CA 1
ATOM 2591 C C . ILE A 1 308 ? -18.613 -14.941 19.970 1.00 92.81 308 ILE A C 1
ATOM 2593 O O . ILE A 1 308 ? -17.885 -14.136 20.537 1.00 92.81 308 ILE A O 1
ATOM 2597 N N . SER A 1 309 ? -18.903 -16.132 20.498 1.00 93.06 309 SER A N 1
ATOM 2598 C CA . SER A 1 309 ? -18.519 -16.546 21.851 1.00 93.06 309 SER A CA 1
ATOM 2599 C C . SER A 1 309 ? -17.009 -16.463 22.099 1.00 93.06 309 SER A C 1
ATOM 2601 O O . SER A 1 309 ? -16.566 -15.931 23.120 1.00 93.06 309 SER A O 1
ATOM 2603 N N . LYS A 1 310 ? -16.194 -16.919 21.139 1.00 90.69 310 LYS A N 1
ATOM 2604 C CA . LYS A 1 310 ? -14.729 -16.913 21.259 1.00 90.69 310 LYS A CA 1
ATOM 2605 C C . LYS A 1 310 ? -14.153 -15.499 21.400 1.00 90.69 310 LYS A C 1
ATOM 2607 O O . LYS A 1 310 ? -13.206 -15.313 22.176 1.00 90.69 310 LYS A O 1
ATOM 2612 N N . ILE A 1 311 ? -14.717 -14.536 20.664 1.00 88.12 311 ILE A N 1
ATOM 2613 C CA . ILE A 1 311 ? -14.281 -13.132 20.651 1.00 88.12 311 ILE A CA 1
ATOM 2614 C C . ILE A 1 311 ? -14.880 -12.376 21.836 1.00 88.12 311 ILE A C 1
ATOM 2616 O O . ILE A 1 311 ? -14.141 -11.760 22.601 1.00 88.12 311 ILE A O 1
ATOM 2620 N N . THR A 1 312 ? -16.199 -12.462 22.018 1.00 88.75 312 THR A N 1
ATOM 2621 C CA . THR A 1 312 ? -16.917 -11.622 22.979 1.00 88.75 312 THR A CA 1
ATOM 2622 C C . THR A 1 312 ? -16.842 -12.121 24.416 1.00 88.75 312 THR A C 1
ATOM 2624 O O . THR A 1 312 ? -17.116 -11.365 25.348 1.00 88.75 312 THR A O 1
ATOM 2627 N N . LYS A 1 313 ? -16.466 -13.392 24.602 1.00 91.31 313 LYS A N 1
ATOM 2628 C CA . LYS A 1 313 ? -16.532 -14.130 25.873 1.00 91.31 313 LYS A CA 1
ATOM 2629 C C . LYS A 1 313 ? -17.953 -14.346 26.398 1.00 91.31 313 LYS A C 1
ATOM 2631 O O . LYS A 1 313 ? -18.112 -14.840 27.509 1.00 91.31 313 LYS A O 1
ATOM 2636 N N . VAL A 1 314 ? -18.982 -14.059 25.597 1.00 92.19 314 VAL A N 1
ATOM 2637 C CA . VAL A 1 314 ? -20.357 -14.475 25.902 1.00 92.19 314 VAL A CA 1
ATOM 2638 C C . VAL A 1 314 ? -20.442 -15.999 25.733 1.00 92.19 314 VAL A C 1
ATOM 2640 O O . VAL A 1 314 ? -20.095 -16.494 24.659 1.00 92.19 314 VAL A O 1
ATOM 2643 N N . PRO A 1 315 ? -20.893 -16.782 26.729 1.00 93.69 315 PRO A N 1
ATOM 2644 C CA . PRO A 1 315 ? -21.028 -18.229 26.570 1.00 93.69 315 PRO A CA 1
ATOM 2645 C C . PRO A 1 315 ? -21.992 -18.597 25.432 1.00 93.69 315 PRO A C 1
ATOM 2647 O O . PRO A 1 315 ? -23.051 -17.985 25.297 1.00 93.69 315 PRO A O 1
ATOM 2650 N N . ALA A 1 316 ? -21.674 -19.630 24.645 1.00 90.88 316 ALA A N 1
ATOM 2651 C CA . ALA A 1 316 ? -22.510 -20.047 23.511 1.00 90.88 316 ALA A CA 1
ATOM 2652 C C . ALA A 1 316 ? -23.959 -20.364 23.928 1.00 90.88 316 ALA A C 1
ATOM 2654 O O . ALA A 1 316 ? -24.900 -19.913 23.285 1.00 90.88 316 ALA A O 1
ATOM 2655 N N . LYS A 1 317 ? -24.148 -21.037 25.073 1.00 92.94 317 LYS A N 1
ATOM 2656 C CA . LYS A 1 317 ? -25.480 -21.308 25.645 1.00 92.94 317 LYS A CA 1
ATOM 2657 C C . LYS A 1 317 ? -26.264 -20.022 25.936 1.00 92.94 317 LYS A C 1
ATOM 2659 O O . LYS A 1 317 ? -27.471 -19.970 25.722 1.00 92.94 317 LYS A O 1
ATOM 2664 N N . THR A 1 318 ? -25.578 -18.975 26.389 1.00 94.00 318 THR A N 1
ATOM 2665 C CA . THR A 1 318 ? -26.182 -17.661 26.630 1.00 94.00 318 THR A CA 1
ATOM 2666 C C . THR A 1 318 ? -26.623 -17.003 25.324 1.00 94.00 318 THR A C 1
ATOM 2668 O O . THR A 1 318 ? -27.735 -16.489 25.265 1.00 94.00 318 THR A O 1
ATOM 2671 N N . LEU A 1 319 ? -25.805 -17.071 24.266 1.00 94.38 319 LEU A N 1
ATOM 2672 C CA . LEU A 1 319 ? -26.175 -16.566 22.936 1.00 94.38 319 LEU A CA 1
ATOM 2673 C C . LEU A 1 319 ? -27.419 -17.279 22.392 1.00 94.38 319 LEU A C 1
ATOM 2675 O O . LEU A 1 319 ? -28.351 -16.618 21.940 1.00 94.38 319 LEU A O 1
ATOM 2679 N N . SER A 1 320 ? -27.488 -18.606 22.520 1.00 93.00 320 SER A N 1
ATOM 2680 C CA . SER A 1 320 ? -28.661 -19.377 22.096 1.00 93.00 320 SER A CA 1
ATOM 2681 C C . SER A 1 320 ? -29.929 -19.023 22.885 1.00 93.00 320 SER A C 1
ATOM 2683 O O . SER A 1 320 ? -31.025 -19.061 22.330 1.00 93.00 320 SER A O 1
ATOM 2685 N N . ASN A 1 321 ? -29.799 -18.642 24.161 1.00 94.69 321 ASN A N 1
ATOM 2686 C CA . ASN A 1 321 ? -30.924 -18.136 24.951 1.00 94.69 321 ASN A CA 1
ATOM 2687 C C . ASN A 1 321 ? -31.357 -16.737 24.491 1.00 94.69 321 ASN A C 1
ATOM 2689 O O . ASN A 1 321 ? -32.551 -16.464 24.399 1.00 94.69 321 ASN A O 1
ATOM 2693 N N . TRP A 1 322 ? -30.408 -15.853 24.168 1.00 95.69 322 TRP A N 1
ATOM 2694 C CA . TRP A 1 322 ? -30.717 -14.521 23.638 1.00 95.69 322 TRP A CA 1
ATOM 2695 C C . TRP A 1 322 ? -31.420 -14.592 22.282 1.00 95.69 322 TRP A C 1
ATOM 2697 O O . TRP A 1 322 ? -32.355 -13.832 22.047 1.00 95.69 322 TRP A O 1
ATOM 2707 N N . ALA A 1 323 ? -31.042 -15.551 21.432 1.00 93.38 323 ALA A N 1
ATOM 2708 C CA . ALA A 1 323 ? -31.688 -15.794 20.143 1.00 93.38 323 ALA A CA 1
ATOM 2709 C C . ALA A 1 323 ? -33.195 -16.089 20.264 1.00 93.38 323 ALA A C 1
ATOM 2711 O O . ALA A 1 323 ? -33.949 -15.776 19.349 1.00 93.38 323 ALA A O 1
ATOM 2712 N N . LYS A 1 324 ? -33.636 -16.652 21.395 1.00 93.25 324 LYS A N 1
ATOM 2713 C CA . LYS A 1 324 ? -35.035 -17.029 21.667 1.00 93.25 324 LYS A CA 1
ATOM 2714 C C . LYS A 1 324 ? -35.779 -16.043 22.574 1.00 93.25 324 LYS A C 1
ATOM 2716 O O . LYS A 1 324 ? -36.905 -16.314 22.965 1.00 93.25 324 LYS A O 1
ATOM 2721 N N . SER A 1 325 ? -35.133 -14.956 22.990 1.00 92.31 325 SER A N 1
ATOM 2722 C CA . SER A 1 325 ? -35.719 -13.995 23.925 1.00 92.31 325 SER A CA 1
ATOM 2723 C C . SER A 1 325 ? -36.592 -12.968 23.200 1.00 92.31 325 SER A C 1
ATOM 2725 O O . SER A 1 325 ? -36.194 -12.473 22.156 1.00 92.31 325 SER A O 1
ATOM 2727 N N . ASP A 1 326 ? -37.697 -12.539 23.808 1.00 89.06 326 ASP A N 1
ATOM 2728 C CA . ASP A 1 326 ? -38.494 -11.395 23.319 1.00 89.06 326 ASP A CA 1
ATOM 2729 C C . ASP A 1 326 ? -38.017 -10.043 23.890 1.00 89.06 326 ASP A C 1
ATOM 2731 O O . ASP A 1 326 ? -38.718 -9.034 23.849 1.00 89.06 326 ASP A O 1
ATOM 2735 N N . SER A 1 327 ? -36.811 -10.009 24.466 1.00 91.81 327 SER A N 1
ATOM 2736 C CA . SER A 1 327 ? -36.233 -8.822 25.105 1.00 91.81 327 SER A CA 1
ATOM 2737 C C . SER A 1 327 ? -35.151 -8.152 24.251 1.00 91.81 327 SER A C 1
ATOM 2739 O O . SER A 1 327 ? -34.731 -8.657 23.207 1.00 91.81 327 SER A O 1
ATOM 2741 N N . TYR A 1 328 ? -34.601 -7.045 24.761 1.00 92.25 328 TYR A N 1
ATOM 2742 C CA . TYR A 1 328 ? -33.442 -6.357 24.182 1.00 92.25 328 TYR A CA 1
ATOM 2743 C C . TYR A 1 328 ? -32.225 -7.271 23.934 1.00 92.25 328 TYR A C 1
ATOM 2745 O O . TYR A 1 328 ? -31.375 -6.964 23.097 1.00 92.25 328 TYR A O 1
ATOM 2753 N N . LEU A 1 329 ? -32.138 -8.414 24.627 1.00 94.56 329 LEU A N 1
ATOM 2754 C CA . LEU A 1 329 ? -31.087 -9.413 24.428 1.00 94.56 329 LEU A CA 1
ATOM 2755 C C . LEU A 1 329 ? -31.119 -10.018 23.020 1.00 94.56 329 LEU A C 1
ATOM 2757 O O . LEU A 1 329 ? -30.060 -10.273 22.449 1.00 94.56 329 LEU A O 1
ATOM 2761 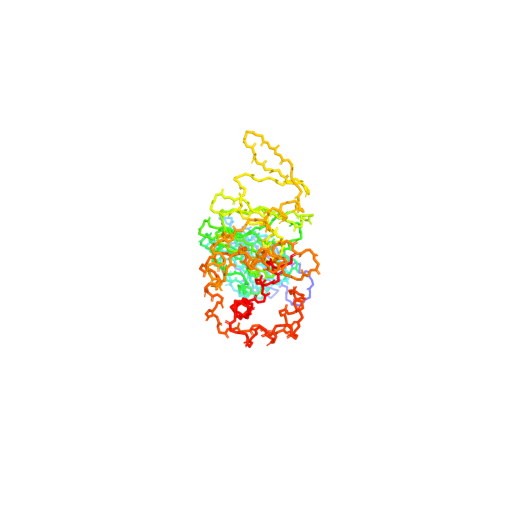N N . ASN A 1 330 ? -32.304 -10.195 22.430 1.00 95.19 330 ASN A N 1
ATOM 2762 C CA . ASN A 1 330 ? -32.429 -10.662 21.051 1.00 95.19 330 ASN A CA 1
ATOM 2763 C C . ASN A 1 330 ? -31.957 -9.609 20.049 1.00 95.19 330 ASN A C 1
ATOM 2765 O O . ASN A 1 330 ? -31.268 -9.941 19.087 1.00 95.19 330 ASN A O 1
ATOM 2769 N N . VAL A 1 331 ? -32.233 -8.330 20.318 1.00 94.50 331 VAL A N 1
ATOM 2770 C CA . VAL A 1 331 ? -31.723 -7.219 19.504 1.00 94.50 331 VAL A CA 1
ATOM 2771 C C . VAL A 1 331 ? -30.191 -7.217 19.522 1.00 94.50 331 VAL A C 1
ATOM 2773 O O . VAL A 1 331 ? -29.566 -7.176 18.465 1.00 94.50 331 VAL A O 1
ATOM 2776 N N . ILE A 1 332 ? -29.577 -7.363 20.702 1.00 94.12 332 ILE A N 1
ATOM 2777 C CA . ILE A 1 332 ? -28.117 -7.498 20.842 1.00 94.12 332 ILE A CA 1
ATOM 2778 C C . ILE A 1 332 ? -27.595 -8.728 20.088 1.00 94.12 332 ILE A C 1
ATOM 2780 O O . ILE A 1 332 ? -26.604 -8.621 19.365 1.00 94.12 332 ILE A O 1
ATOM 2784 N N . TYR A 1 333 ? -28.254 -9.883 20.223 1.00 95.12 333 TYR A N 1
ATOM 2785 C CA . TYR A 1 333 ? -27.882 -11.100 19.499 1.00 95.12 333 TYR A CA 1
ATOM 2786 C C . TYR A 1 333 ? -27.875 -10.868 17.985 1.00 95.12 333 TYR A C 1
ATOM 2788 O O . TYR A 1 333 ? -26.883 -11.163 17.323 1.00 95.12 333 TYR A O 1
ATOM 2796 N N . ARG A 1 334 ? -28.938 -10.272 17.439 1.00 94.38 334 ARG A N 1
ATOM 2797 C CA . ARG A 1 334 ? -29.056 -9.980 16.006 1.00 94.38 334 ARG A CA 1
ATOM 2798 C C . ARG A 1 334 ? -27.993 -9.003 15.510 1.00 94.38 334 ARG A C 1
ATOM 2800 O O . ARG A 1 334 ? -27.434 -9.233 14.444 1.00 94.38 334 ARG A O 1
ATOM 2807 N N . ILE A 1 335 ? -27.654 -7.978 16.294 1.00 94.19 335 ILE A N 1
ATOM 2808 C CA . ILE A 1 335 ? -26.529 -7.083 15.978 1.00 94.19 335 ILE A CA 1
ATOM 2809 C C . ILE A 1 335 ? -25.231 -7.889 15.883 1.00 94.19 335 ILE A C 1
ATOM 2811 O O . ILE A 1 335 ? -24.530 -7.805 14.882 1.00 94.19 335 ILE A O 1
ATOM 2815 N N . LEU A 1 336 ? -24.928 -8.721 16.885 1.00 93.88 336 LEU A N 1
ATOM 2816 C CA . LEU A 1 336 ? -23.713 -9.543 16.889 1.00 93.88 336 LEU A CA 1
ATOM 2817 C C . LEU A 1 336 ? -23.657 -10.536 15.723 1.00 93.88 336 LEU A C 1
ATOM 2819 O O . LEU A 1 336 ? -22.567 -10.853 15.252 1.00 93.88 336 LEU A O 1
ATOM 2823 N N . LYS A 1 337 ? -24.810 -11.023 15.258 1.00 94.06 337 LYS A N 1
ATOM 2824 C CA . LYS A 1 337 ? -24.902 -11.875 14.070 1.00 94.06 337 LYS A CA 1
ATOM 2825 C C . LYS A 1 337 ? -24.568 -11.109 12.798 1.00 94.06 337 LYS A C 1
ATOM 2827 O O . LYS A 1 337 ? -23.876 -11.677 11.964 1.00 94.06 337 LYS A O 1
ATOM 2832 N N . GLY A 1 338 ? -25.035 -9.869 12.671 1.00 91.06 338 GLY A N 1
ATOM 2833 C CA . GLY A 1 338 ? -24.886 -9.068 11.458 1.00 91.06 338 GLY A CA 1
ATOM 2834 C C . GLY A 1 338 ? -23.585 -8.273 11.334 1.00 91.06 338 GLY A C 1
ATOM 2835 O O . GLY A 1 338 ? -23.304 -7.753 10.254 1.00 91.06 338 GLY A O 1
ATOM 2836 N N . ILE A 1 339 ? -22.790 -8.177 12.404 1.00 89.12 339 ILE A N 1
ATOM 2837 C CA . ILE A 1 339 ? -21.440 -7.597 12.369 1.00 89.12 339 ILE A CA 1
ATOM 2838 C C . ILE A 1 339 ? -20.487 -8.569 11.665 1.00 89.12 339 ILE A C 1
ATOM 2840 O O . ILE A 1 339 ? -20.466 -9.761 11.968 1.00 89.12 339 ILE A O 1
ATOM 2844 N N . ASP A 1 340 ? -19.647 -8.068 10.760 1.00 85.38 340 ASP A N 1
ATOM 2845 C CA . ASP A 1 340 ? -18.651 -8.905 10.099 1.00 85.38 340 ASP A CA 1
ATOM 2846 C C . ASP A 1 340 ? -17.499 -9.307 11.046 1.00 85.38 340 ASP A C 1
ATOM 2848 O O . ASP A 1 340 ? -17.184 -8.651 12.044 1.00 85.38 340 ASP A O 1
ATOM 2852 N N . LEU A 1 341 ? -16.830 -10.419 10.729 1.00 79.00 341 LEU A N 1
ATOM 2853 C CA . LEU A 1 341 ? -15.779 -10.974 11.585 1.00 79.00 341 LEU A CA 1
ATOM 2854 C C . LEU A 1 341 ? -14.585 -10.022 11.769 1.00 79.00 341 LEU A C 1
ATOM 2856 O O . LEU A 1 341 ? -13.917 -10.080 12.805 1.00 79.00 341 LEU A O 1
ATOM 2860 N N . LYS A 1 342 ? -14.284 -9.184 10.771 1.00 74.38 342 LYS A N 1
ATOM 2861 C CA . LYS A 1 342 ? -13.156 -8.249 10.805 1.00 74.38 342 LYS A CA 1
ATOM 2862 C C . LYS A 1 342 ? -13.482 -7.108 11.767 1.00 74.38 342 LYS A C 1
ATOM 2864 O O . LYS A 1 342 ? -12.711 -6.879 12.697 1.00 74.38 342 LYS A O 1
ATOM 2869 N N . ALA A 1 343 ? -14.659 -6.497 11.643 1.00 67.56 343 ALA A N 1
ATOM 2870 C CA . ALA A 1 343 ? -15.159 -5.484 12.564 1.00 67.56 343 ALA A CA 1
ATOM 2871 C C . ALA A 1 343 ? -15.242 -6.012 14.006 1.00 67.56 343 ALA A C 1
ATOM 2873 O O . ALA A 1 343 ? -14.742 -5.366 14.928 1.00 67.56 343 ALA A O 1
ATOM 2874 N N . LEU A 1 344 ? -15.780 -7.219 14.218 1.00 79.81 344 LEU A N 1
ATOM 2875 C CA . LEU A 1 344 ? -15.876 -7.794 15.564 1.00 79.81 344 LEU A CA 1
ATOM 2876 C C . LEU A 1 344 ? -14.492 -8.021 16.204 1.00 79.81 344 LEU A C 1
ATOM 2878 O O . LEU A 1 344 ? -14.330 -7.804 17.401 1.00 79.81 344 LEU A O 1
ATOM 2882 N N . ASN A 1 345 ? -13.479 -8.424 15.428 1.00 73.31 345 ASN A N 1
ATOM 2883 C CA . ASN A 1 345 ? -12.118 -8.613 15.946 1.00 73.31 345 ASN A CA 1
ATOM 2884 C C . ASN A 1 345 ? -11.385 -7.299 16.240 1.00 73.31 345 ASN A C 1
ATOM 2886 O O . ASN A 1 345 ? -10.625 -7.255 17.208 1.00 73.31 345 ASN A O 1
ATOM 2890 N N . ILE A 1 346 ? -11.597 -6.269 15.415 1.00 66.56 346 ILE A N 1
ATOM 2891 C CA . ILE A 1 346 ? -10.936 -4.963 15.549 1.00 66.56 346 ILE A CA 1
ATOM 2892 C C . ILE A 1 346 ? -11.520 -4.183 16.726 1.00 66.56 346 ILE A C 1
ATOM 2894 O O . ILE A 1 346 ? -10.776 -3.673 17.558 1.00 66.56 346 ILE A O 1
ATOM 2898 N N . PHE A 1 347 ? -12.849 -4.099 16.814 1.00 61.94 347 PHE A N 1
ATOM 2899 C CA . PHE A 1 347 ? -13.504 -3.164 17.728 1.00 61.94 347 PHE A CA 1
ATOM 2900 C C . PHE A 1 347 ? -13.811 -3.757 19.113 1.00 61.94 347 PHE A C 1
ATOM 2902 O O . PHE A 1 347 ? -13.983 -2.997 20.064 1.00 61.94 347 PHE A O 1
ATOM 2909 N N . TYR A 1 348 ? -13.889 -5.089 19.258 1.00 67.62 348 TYR A N 1
ATOM 2910 C CA . TYR A 1 348 ? -14.229 -5.717 20.546 1.00 67.62 348 TYR A CA 1
ATOM 2911 C C . TYR A 1 348 ? -13.021 -5.942 21.473 1.00 67.62 348 TYR A C 1
ATOM 2913 O O . TYR A 1 348 ? -13.181 -5.953 22.695 1.00 67.62 348 TYR A O 1
ATOM 2921 N N . LYS A 1 349 ? -11.820 -6.162 20.921 1.00 59.47 349 LYS A N 1
ATOM 2922 C CA . LYS A 1 349 ? -10.599 -6.406 21.711 1.00 59.47 349 LYS A CA 1
ATOM 2923 C C . LYS A 1 349 ? -10.059 -5.132 22.333 1.00 59.47 349 LYS A C 1
ATOM 2925 O O . LYS A 1 349 ? -9.545 -5.199 23.472 1.00 59.47 349 LYS A O 1
#

Radius of gyration: 32.88 Å; chains: 1; bounding box: 84×47×84 Å

Sequence (349 aa):
MKNTKKELIFTDILAGVKYFTFEDKGKFGILREDNKVVLKPVFDVIEDFSINYFEFNNDEQEHLFVNKHKNLKNLYYEGKSYNFGLLFRLNSKFGIVDFKGNVIIKPIYTYIHSFNNDGLAFVRKDKKCGYINKKGEVIVKIEYDQIYTTELKAKNYIFIKNEKYGLMDKKFNILLEDCEWIQSFSDKDSYCLFSENGKYGVLNRNGEIVVNPVYEKLFMNESNFFYKEGDNFKKITLKKMIANNKKQYKISHNEFASFLKTPAPTLYNWGNNDKDYKKNLYNFLRSFKKQELEYFLKSENGLSDYKISKITKVPAKTLSNWAKSDSYLNVIYRILKGIDLKALNIFYK

pLDDT: mean 81.65, std 13.69, range [36.22, 98.31]

Secondary structure (DSSP, 8-state):
-----EE----SSS----EEEEEETTEEEEEETT--EEEEEEESEEEE-STTEEEEE-TT---EEEETTB---SPEEEEEEETTEEEEEETTEEEEE-TTS-EEEEEEESEEPPP-TTSEEEEEETTEEEEEETT--EEEEEEESEEE---SS-SEEEEEETTEEEEEETT--EEEEEESEEPPPPTT-SEEEEEETTEEEEEETT--EEEEEEESSEEEETTEEEEEETTEEEEE-HHHHHHHHHH--SS-HHHHHHHTTS-HHHHHHHHT-TTSHHHHHHHHHTTS-HHHHHHHHH---PPPHHHHHHHH---HHHHHHHHT-SSHHHHHHHHHHHS-HHHHHHHH-

Foldseek 3Di:
DPWPWDWDDAPDDDDPKTKTWTADPQFIFIAIPVRHTPGDRQFNDWDDDHPFWIWTQHPVRFTFIDGSQDRPGAWGFPPDDDPAFGWTAHPQFIFTAGSRRHTQGDRQFNDWADQDPVQKIWTAHPQFIAIAGPSNHTQGDRQFNDWDAPEPDAQKIWTHHPQAIFIAGPSRHTQGTRFNDWDHDYPQDQKTWTHDPQFIFIAGSSNFTLAPRDANDWDDDNQWIWGDDPNDIDIDGSVVRSVVRLVPFQADLVRVCVLLVHPSVVLVCLCPDPPALSNLLSSLVRSDHSVLLVQLLPAPQFDDLVLLCVLSVQDSVNLVVLCVDPGSSVSSSSSSGSDDSVSSNRRSD

Organism: NCBI:txid1458358